Protein AF-A0A0A8LE86-F1 (afdb_monomer)

Structure (mmCIF, N/CA/C/O backbone):
data_AF-A0A0A8LE86-F1
#
_entry.id   AF-A0A0A8LE86-F1
#
loop_
_atom_site.group_PDB
_atom_site.id
_atom_site.type_symbol
_atom_site.label_atom_id
_atom_site.label_alt_id
_atom_site.label_comp_id
_atom_site.label_asym_id
_atom_site.label_entity_id
_atom_site.label_seq_id
_atom_site.pdbx_PDB_ins_code
_atom_site.Cartn_x
_atom_site.Cartn_y
_atom_site.Cartn_z
_atom_site.occupancy
_atom_site.B_iso_or_equiv
_atom_site.auth_seq_id
_atom_site.auth_comp_id
_atom_site.auth_asym_id
_atom_site.auth_atom_id
_atom_site.pdbx_PDB_model_num
ATOM 1 N N . MET A 1 1 ? 54.283 -38.157 44.838 1.00 47.56 1 MET A N 1
ATOM 2 C CA . MET A 1 1 ? 52.921 -37.639 45.116 1.00 47.56 1 MET A CA 1
ATOM 3 C C . MET A 1 1 ? 52.845 -36.118 45.341 1.00 47.56 1 MET A C 1
ATOM 5 O O . MET A 1 1 ? 51.802 -35.548 45.062 1.00 47.56 1 MET A O 1
ATOM 9 N N . LEU A 1 2 ? 53.922 -35.425 45.745 1.00 46.44 2 LEU A N 1
ATOM 10 C CA . LEU A 1 2 ? 53.904 -33.978 46.061 1.00 46.44 2 LEU A CA 1
ATOM 11 C C . LEU A 1 2 ? 53.681 -33.022 44.862 1.00 46.44 2 LEU A C 1
ATOM 13 O O . LEU A 1 2 ? 53.053 -31.979 45.016 1.00 46.44 2 LEU A O 1
ATOM 17 N N . LYS A 1 3 ? 54.119 -33.380 43.644 1.00 44.28 3 LYS A N 1
ATOM 18 C CA . LYS A 1 3 ? 53.991 -32.502 42.456 1.00 44.28 3 LYS A CA 1
ATOM 19 C C . LYS A 1 3 ? 52.552 -32.367 41.928 1.00 44.28 3 LYS A C 1
ATOM 21 O O . LYS A 1 3 ? 52.203 -31.345 41.351 1.00 44.28 3 LYS A O 1
ATOM 26 N N . CYS A 1 4 ? 51.700 -33.368 42.164 1.00 42.12 4 CYS A N 1
ATOM 27 C CA . CYS A 1 4 ? 50.307 -33.369 41.697 1.00 42.12 4 CYS A CA 1
ATOM 28 C C . CYS A 1 4 ? 49.396 -32.493 42.584 1.00 42.12 4 CYS A C 1
ATOM 30 O O . CYS A 1 4 ? 48.412 -31.935 42.110 1.00 42.12 4 CYS A O 1
ATOM 32 N N . TRP A 1 5 ? 49.757 -32.320 43.861 1.00 38.31 5 TRP A N 1
ATOM 33 C CA . TRP A 1 5 ? 49.020 -31.483 44.814 1.00 38.31 5 TRP A CA 1
ATOM 34 C C . TRP A 1 5 ? 49.308 -29.987 44.610 1.00 38.31 5 TRP A C 1
ATOM 36 O O . TRP A 1 5 ? 48.390 -29.174 44.637 1.00 38.31 5 TRP A O 1
ATOM 46 N N . SER A 1 6 ? 50.560 -29.639 44.284 1.00 45.62 6 SER A N 1
ATOM 47 C CA . SER A 1 6 ? 50.975 -28.263 43.972 1.00 45.62 6 SER A CA 1
ATOM 48 C C . SER A 1 6 ? 50.288 -27.702 42.716 1.00 45.62 6 SER A C 1
ATOM 50 O O . SER A 1 6 ? 49.784 -26.579 42.752 1.00 45.62 6 SER A O 1
ATOM 52 N N . LEU A 1 7 ? 50.159 -28.497 41.642 1.00 52.28 7 LEU A N 1
ATOM 53 C CA . LEU A 1 7 ? 49.415 -28.074 40.446 1.00 52.28 7 LEU A CA 1
ATOM 54 C C . LEU A 1 7 ? 47.913 -27.898 40.718 1.00 52.28 7 LEU A C 1
ATOM 56 O O . LEU A 1 7 ? 47.306 -26.963 40.203 1.00 52.28 7 LEU A O 1
ATOM 60 N N . LYS A 1 8 ? 47.312 -28.767 41.543 1.00 46.47 8 LYS A N 1
ATOM 61 C CA . LYS A 1 8 ? 45.890 -28.672 41.914 1.00 46.47 8 LYS A CA 1
ATOM 62 C C . LYS A 1 8 ? 45.599 -27.415 42.736 1.00 46.47 8 LYS A C 1
ATOM 64 O O . LYS A 1 8 ? 44.599 -26.749 42.487 1.00 46.47 8 LYS A O 1
ATOM 69 N N . LEU A 1 9 ? 46.496 -27.070 43.663 1.00 51.16 9 LEU A N 1
ATOM 70 C CA . LEU A 1 9 ? 46.383 -25.867 44.488 1.00 51.16 9 LEU A CA 1
ATOM 71 C C . LEU A 1 9 ? 46.578 -24.588 43.655 1.00 51.16 9 LEU A C 1
ATOM 73 O O . LEU A 1 9 ? 45.833 -23.630 43.833 1.00 51.16 9 LEU A O 1
ATOM 77 N N . SER A 1 10 ? 47.509 -24.607 42.693 1.00 54.09 10 SER A N 1
ATOM 78 C CA . SER A 1 10 ? 47.738 -23.494 41.761 1.00 54.09 10 SER A CA 1
ATOM 79 C C . SER A 1 10 ? 46.591 -23.301 40.760 1.00 54.09 10 SER A C 1
ATOM 81 O O . SER A 1 10 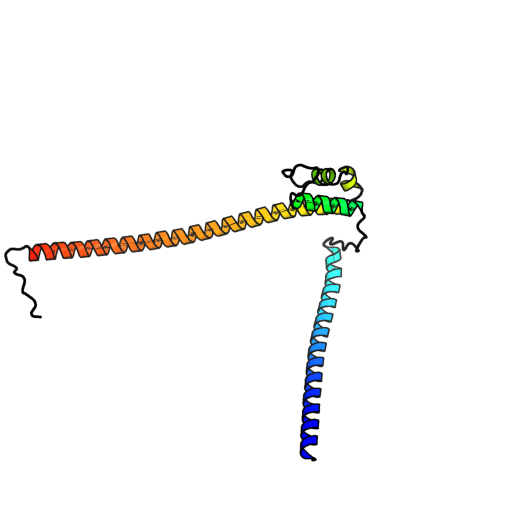? 46.237 -22.164 40.461 1.00 54.09 10 SER A O 1
ATOM 83 N N . LEU A 1 11 ? 45.957 -24.376 40.274 1.00 52.47 11 LEU A N 1
ATOM 84 C CA . LEU A 1 11 ? 44.746 -24.246 39.454 1.00 52.47 11 LEU A CA 1
ATOM 85 C C . LEU A 1 11 ? 43.561 -23.712 40.272 1.00 52.47 11 LEU A C 1
ATOM 87 O O . LEU A 1 11 ? 42.800 -22.891 39.767 1.00 52.47 11 LEU A O 1
ATOM 91 N N . MET A 1 12 ? 43.406 -24.141 41.530 1.00 50.41 12 MET A N 1
ATOM 92 C CA . MET A 1 12 ? 42.336 -23.653 42.410 1.00 50.41 12 MET A CA 1
ATOM 93 C C . MET A 1 12 ? 42.460 -22.158 42.710 1.00 50.41 12 MET A C 1
ATOM 95 O O . MET A 1 12 ? 41.446 -21.461 42.682 1.00 50.41 12 MET A O 1
ATOM 99 N N . THR A 1 13 ? 43.672 -21.648 42.948 1.00 56.25 13 THR A N 1
ATOM 100 C CA . THR A 1 13 ? 43.880 -20.210 43.174 1.00 56.25 13 THR A CA 1
ATOM 101 C C . THR A 1 13 ? 43.622 -19.393 41.910 1.00 56.25 13 THR A C 1
ATOM 103 O O . THR A 1 13 ? 42.937 -18.378 41.986 1.00 56.25 13 THR A O 1
ATOM 106 N N . VAL A 1 14 ? 44.060 -19.854 40.734 1.00 57.16 14 VAL A N 1
ATOM 107 C CA . VAL A 1 14 ? 43.803 -19.159 39.456 1.00 57.16 14 VAL A CA 1
ATOM 108 C C . VAL A 1 14 ? 42.308 -19.132 39.103 1.00 57.16 14 VAL A C 1
ATOM 110 O O . VAL A 1 14 ? 41.806 -18.111 38.629 1.00 57.16 14 VAL A O 1
ATOM 113 N N . VAL A 1 15 ? 41.569 -20.215 39.368 1.00 55.97 15 VAL A N 1
ATOM 114 C CA . VAL A 1 15 ? 40.111 -20.255 39.158 1.00 55.97 15 VAL A CA 1
ATOM 115 C C . VAL A 1 15 ? 39.386 -19.342 40.153 1.00 55.97 15 VAL A C 1
ATOM 117 O O . VAL A 1 15 ? 38.490 -18.607 39.746 1.00 55.97 15 VAL A O 1
ATOM 120 N N . GLN A 1 16 ? 39.794 -19.319 41.427 1.00 47.66 16 GLN A N 1
ATOM 121 C CA . GLN A 1 16 ? 39.222 -18.419 42.438 1.00 47.66 16 GLN A CA 1
ATOM 122 C C . GLN A 1 16 ? 39.448 -16.938 42.110 1.00 47.66 16 GLN A C 1
ATOM 124 O O . GLN A 1 16 ? 38.507 -16.150 42.194 1.00 47.66 16 GLN A O 1
ATOM 129 N N . VAL A 1 17 ? 40.654 -16.561 41.671 1.00 57.84 17 VAL A N 1
ATOM 130 C CA . VAL A 1 17 ? 40.965 -15.176 41.277 1.00 57.84 17 VAL A CA 1
ATOM 131 C C . VAL A 1 17 ? 40.114 -14.742 40.079 1.00 57.84 17 VAL A C 1
ATOM 133 O O . VAL A 1 17 ? 39.516 -13.669 40.120 1.00 57.84 17 VAL A O 1
ATOM 136 N N . ARG A 1 18 ? 39.947 -15.600 39.061 1.00 53.03 18 ARG A N 1
ATOM 137 C CA . ARG A 1 18 ? 39.082 -15.290 37.906 1.00 53.03 18 ARG A CA 1
ATOM 138 C C . ARG A 1 18 ? 37.600 -15.182 38.261 1.00 53.03 18 ARG A C 1
ATOM 140 O O . ARG A 1 18 ? 36.901 -14.362 37.674 1.00 53.03 18 ARG A O 1
ATOM 147 N N . VAL A 1 19 ? 37.103 -15.986 39.205 1.00 55.91 19 VAL A N 1
ATOM 148 C CA . VAL A 1 19 ? 35.717 -15.857 39.691 1.00 55.91 19 VAL A CA 1
ATOM 149 C C . VAL A 1 19 ? 35.534 -14.526 40.421 1.00 55.91 19 VAL A C 1
ATOM 151 O O . VAL A 1 19 ? 34.544 -13.843 40.173 1.00 55.91 19 VAL A O 1
ATOM 154 N N . HIS A 1 20 ? 36.505 -14.108 41.239 1.00 58.56 20 HIS A N 1
ATOM 155 C CA . HIS A 1 20 ? 36.454 -12.814 41.921 1.00 58.56 20 HIS A CA 1
ATOM 156 C C . HIS A 1 20 ? 36.514 -11.618 40.959 1.00 58.56 20 HIS A C 1
ATOM 158 O O . HIS A 1 20 ? 35.727 -10.679 41.112 1.00 58.56 20 HIS A O 1
ATOM 164 N N . GLU A 1 21 ? 37.362 -11.667 39.930 1.00 58.94 21 GLU A N 1
ATOM 165 C CA . GLU A 1 21 ? 37.398 -10.646 38.870 1.00 58.94 21 GLU A CA 1
ATOM 166 C C . GLU A 1 21 ? 36.058 -10.553 38.124 1.00 58.94 21 GLU A C 1
ATOM 168 O O . GLU A 1 21 ? 35.543 -9.457 37.905 1.00 58.94 21 GLU A O 1
ATOM 173 N N . LEU A 1 22 ? 35.437 -11.693 37.802 1.00 55.03 22 LEU A N 1
ATOM 174 C CA . LEU A 1 22 ? 34.119 -11.725 37.160 1.00 55.03 22 LEU A CA 1
ATOM 175 C C . LEU A 1 22 ? 33.010 -11.183 38.070 1.00 55.03 22 LEU A C 1
ATOM 177 O O . LEU A 1 22 ? 32.137 -10.460 37.588 1.00 55.03 22 LEU A O 1
ATOM 181 N N . THR A 1 23 ? 33.048 -11.470 39.377 1.00 57.03 23 THR A N 1
ATOM 182 C CA . THR A 1 23 ? 32.087 -10.888 40.328 1.00 57.03 23 THR A CA 1
ATOM 183 C C . THR A 1 23 ? 32.262 -9.379 40.469 1.00 57.03 23 THR A C 1
ATOM 185 O O . THR A 1 23 ? 31.266 -8.664 40.467 1.00 57.03 23 THR A O 1
ATOM 188 N N . ALA A 1 24 ? 33.500 -8.871 40.472 1.00 63.78 24 ALA A N 1
ATOM 189 C CA . ALA A 1 24 ? 33.770 -7.435 40.541 1.00 63.78 24 ALA A CA 1
ATOM 190 C C . ALA A 1 24 ? 33.284 -6.693 39.282 1.00 63.78 24 ALA A C 1
ATOM 192 O O . ALA A 1 24 ? 32.710 -5.607 39.382 1.00 63.78 24 ALA A O 1
ATOM 193 N N . ILE A 1 25 ? 33.445 -7.298 38.099 1.00 60.94 25 ILE A N 1
ATOM 194 C CA . ILE A 1 25 ? 32.891 -6.769 36.843 1.00 60.94 25 ILE A CA 1
ATOM 195 C C . ILE A 1 25 ? 31.355 -6.769 36.895 1.00 60.94 25 ILE A C 1
ATOM 197 O O . ILE A 1 25 ? 30.724 -5.777 36.526 1.00 60.94 25 ILE A O 1
ATOM 201 N N . PHE A 1 26 ? 30.740 -7.848 37.389 1.00 50.97 26 PHE A N 1
ATOM 202 C CA . PHE A 1 26 ? 29.282 -7.959 37.491 1.00 50.97 26 PHE A CA 1
ATOM 203 C C . PHE A 1 26 ? 28.684 -6.960 38.497 1.00 50.97 26 PHE A C 1
ATOM 205 O O . PHE A 1 26 ? 27.668 -6.322 38.208 1.00 50.97 26 PHE A O 1
ATOM 212 N N . ASP A 1 27 ? 29.342 -6.753 39.639 1.00 59.31 27 ASP A N 1
ATOM 213 C CA . ASP A 1 27 ? 28.954 -5.751 40.638 1.00 59.31 27 ASP A CA 1
ATOM 214 C C . ASP A 1 27 ? 29.127 -4.317 40.111 1.00 59.31 27 ASP A C 1
ATOM 216 O O . ASP A 1 27 ? 28.276 -3.457 40.365 1.00 59.31 27 ASP A O 1
ATOM 220 N N . GLY A 1 28 ? 30.157 -4.069 39.293 1.00 64.12 28 GLY A N 1
ATOM 221 C CA . GLY A 1 28 ? 30.337 -2.810 38.566 1.00 64.12 28 GLY A CA 1
ATOM 222 C C . GLY A 1 28 ? 29.181 -2.515 37.602 1.00 64.12 28 GLY A C 1
ATOM 223 O O . GLY A 1 28 ? 28.600 -1.429 37.643 1.00 64.12 28 GLY A O 1
ATOM 224 N N . VAL A 1 29 ? 28.766 -3.504 36.803 1.00 61.97 29 VAL A N 1
ATOM 225 C CA . VAL A 1 29 ? 27.608 -3.381 35.895 1.00 61.97 29 VAL A CA 1
ATOM 226 C C . VAL A 1 29 ? 26.308 -3.145 36.676 1.00 61.97 29 VAL A C 1
ATOM 228 O O . VAL A 1 29 ? 25.485 -2.314 36.279 1.00 61.97 29 VAL A O 1
ATOM 231 N N . LYS A 1 30 ? 26.132 -3.813 37.822 1.00 55.75 30 LYS A N 1
ATOM 232 C CA . LYS A 1 30 ? 24.963 -3.647 38.703 1.00 55.75 30 LYS A CA 1
ATOM 233 C C . LYS A 1 30 ? 24.904 -2.251 39.336 1.00 55.75 30 LYS A C 1
ATOM 235 O O . LYS A 1 30 ? 23.823 -1.669 39.438 1.00 55.75 30 LYS A O 1
ATOM 240 N N . SER A 1 31 ? 26.054 -1.693 39.715 1.00 61.03 31 SER A N 1
ATOM 241 C CA . SER A 1 31 ? 26.202 -0.312 40.199 1.00 61.03 31 SER A CA 1
ATOM 242 C C . SER A 1 31 ? 25.831 0.723 39.127 1.00 61.03 31 SER A C 1
ATOM 244 O O . SER A 1 31 ? 25.055 1.650 39.393 1.00 61.03 31 SER A O 1
ATOM 246 N N . SER A 1 32 ? 26.297 0.528 37.888 1.00 62.72 32 SER A N 1
ATOM 247 C CA . SER A 1 32 ? 25.917 1.378 36.752 1.00 62.72 32 SER A CA 1
ATOM 248 C C . SER A 1 32 ? 24.416 1.308 36.461 1.00 62.72 32 SER A C 1
ATOM 250 O O . SER A 1 32 ? 23.787 2.346 36.259 1.00 62.72 32 SER A O 1
ATOM 252 N N . PHE A 1 33 ? 23.807 0.119 36.531 1.00 58.22 33 PHE A N 1
ATOM 253 C CA . PHE A 1 33 ? 22.354 -0.041 36.397 1.00 58.22 33 PHE A CA 1
ATOM 254 C C . PHE A 1 33 ? 21.578 0.687 37.499 1.00 58.22 33 PHE A C 1
ATOM 256 O O . PHE A 1 33 ? 20.576 1.336 37.213 1.00 58.22 33 PHE A O 1
ATOM 263 N N . LYS A 1 34 ? 22.059 0.645 38.746 1.00 63.12 34 LYS A N 1
ATOM 264 C CA . LYS A 1 34 ? 21.408 1.319 39.881 1.00 63.12 34 LYS A CA 1
ATOM 265 C C . LYS A 1 34 ? 21.505 2.844 39.789 1.00 63.12 34 LYS A C 1
ATOM 267 O O . LYS A 1 34 ? 20.558 3.544 40.139 1.00 63.12 34 LYS A O 1
ATOM 272 N N . SER A 1 35 ? 22.617 3.353 39.260 1.00 64.94 35 SER A N 1
ATOM 273 C CA . SER A 1 35 ? 22.780 4.773 38.925 1.00 64.94 35 SER A CA 1
ATOM 274 C C . SER A 1 35 ? 21.814 5.204 37.816 1.00 64.94 35 SER A C 1
ATOM 276 O O . SER A 1 35 ? 21.147 6.227 37.952 1.00 64.94 35 SER A O 1
ATOM 278 N N . LEU A 1 36 ? 21.666 4.396 36.759 1.00 60.16 36 LEU A N 1
ATOM 279 C CA . LEU A 1 36 ? 20.683 4.634 35.695 1.00 60.16 36 LEU A CA 1
ATOM 280 C C . LEU A 1 36 ? 19.241 4.573 36.219 1.00 60.16 36 LEU A C 1
ATOM 282 O O . LEU A 1 36 ? 18.421 5.400 35.836 1.00 60.16 36 LEU A O 1
ATOM 286 N N . GLU A 1 37 ? 18.932 3.656 37.135 1.00 64.75 37 GLU A N 1
ATOM 287 C CA . GLU A 1 37 ? 17.620 3.549 37.783 1.00 64.75 37 GLU A CA 1
ATOM 288 C C . GLU A 1 37 ? 17.314 4.767 38.677 1.00 64.75 37 GLU A C 1
ATOM 290 O O . GLU A 1 37 ? 16.187 5.266 38.685 1.00 64.75 37 GLU A O 1
ATOM 295 N N . LEU A 1 38 ? 18.318 5.307 39.383 1.00 67.88 38 LEU A N 1
ATOM 296 C CA . LEU A 1 38 ? 18.191 6.559 40.142 1.00 67.88 38 LEU A CA 1
ATOM 297 C C . LEU A 1 38 ? 17.959 7.767 39.228 1.00 67.88 38 LEU A C 1
ATOM 299 O O . LEU A 1 38 ? 17.123 8.614 39.546 1.00 67.88 38 LEU A O 1
ATOM 303 N N . ILE A 1 39 ? 18.666 7.832 38.098 1.00 67.81 39 ILE A N 1
ATOM 304 C CA . ILE A 1 39 ? 18.487 8.877 37.082 1.00 67.81 39 ILE A CA 1
ATOM 305 C C . ILE A 1 39 ? 17.096 8.762 36.446 1.00 67.81 39 ILE A C 1
ATOM 307 O O . ILE A 1 39 ? 16.404 9.762 36.291 1.00 67.81 39 ILE A O 1
ATOM 311 N N . LEU A 1 40 ? 16.626 7.552 36.144 1.00 61.34 40 LEU A N 1
ATOM 312 C CA . LEU A 1 40 ? 15.268 7.327 35.645 1.00 61.34 40 LEU A CA 1
ATOM 313 C C . LEU A 1 40 ? 14.204 7.700 36.690 1.00 61.34 40 LEU A C 1
ATOM 315 O O . LEU A 1 40 ? 13.188 8.287 36.326 1.00 61.34 40 LEU A O 1
ATOM 319 N N . ARG A 1 41 ? 14.436 7.449 37.987 1.00 60.12 41 ARG A N 1
ATOM 320 C CA . ARG A 1 41 ? 13.542 7.891 39.080 1.00 60.12 41 ARG A CA 1
ATOM 321 C C . ARG A 1 41 ? 13.523 9.410 39.258 1.00 60.12 41 ARG A C 1
ATOM 323 O O . ARG A 1 41 ? 12.448 9.966 39.482 1.00 60.12 41 ARG A O 1
ATOM 330 N N . SER A 1 42 ? 14.665 10.088 39.151 1.00 63.03 42 SER A N 1
ATOM 331 C CA . SER A 1 42 ? 14.722 11.554 39.247 1.00 63.03 42 SER A CA 1
ATOM 332 C C . SER A 1 42 ? 14.101 12.225 38.019 1.00 63.03 42 SER A C 1
ATOM 334 O O . SER A 1 42 ? 13.340 13.182 38.164 1.00 63.03 42 SER A O 1
ATOM 336 N N . LEU A 1 43 ? 14.320 11.666 36.825 1.00 58.50 43 LEU A N 1
ATOM 337 C CA . LEU A 1 43 ? 13.662 12.100 35.592 1.00 58.50 43 LEU A CA 1
ATOM 338 C C . LEU A 1 43 ? 12.159 11.817 35.613 1.00 58.50 43 LEU A C 1
ATOM 340 O O . LEU A 1 43 ? 11.394 12.642 35.126 1.00 58.50 43 LEU A O 1
ATOM 344 N N . SER A 1 44 ? 11.716 10.718 36.230 1.00 54.84 44 SER A N 1
ATOM 345 C CA . SER A 1 44 ? 10.293 10.417 36.414 1.00 54.84 44 SER A CA 1
ATOM 346 C C . SER A 1 44 ? 9.588 11.525 37.212 1.00 54.84 44 SER A C 1
ATOM 348 O O . SER A 1 44 ? 8.546 11.999 36.771 1.00 54.84 44 SER A O 1
ATOM 350 N N . SER A 1 45 ? 10.202 12.045 38.286 1.00 49.94 45 SER A N 1
ATOM 351 C CA . SER A 1 45 ? 9.692 13.199 39.059 1.00 49.94 45 SER A CA 1
ATOM 352 C C . SER A 1 45 ? 9.525 14.474 38.212 1.00 49.94 45 SER A C 1
ATOM 354 O O . SER A 1 45 ? 8.512 15.165 38.308 1.00 49.94 45 SER A O 1
ATOM 356 N N . VAL A 1 46 ? 10.479 14.754 37.316 1.00 50.22 46 VAL A N 1
ATOM 357 C CA . VAL A 1 46 ? 10.410 15.895 36.382 1.00 50.22 46 VAL A CA 1
ATOM 358 C C . VAL A 1 46 ? 9.360 15.664 35.284 1.00 50.22 46 VAL A C 1
ATOM 360 O O . VAL A 1 46 ? 8.691 16.604 34.851 1.00 50.22 46 VAL A O 1
ATOM 363 N N . PHE A 1 47 ? 9.164 14.415 34.856 1.00 43.38 47 PHE A N 1
ATOM 364 C CA . PHE A 1 47 ? 8.191 14.036 33.828 1.00 43.38 47 PHE A CA 1
ATOM 365 C C . PHE A 1 47 ? 6.737 14.097 34.332 1.00 43.38 47 PHE A C 1
ATOM 367 O O . PHE A 1 47 ? 5.841 14.460 33.566 1.00 43.38 47 PHE A O 1
ATOM 374 N N . TYR A 1 48 ? 6.499 13.846 35.627 1.00 43.84 48 TYR A N 1
ATOM 375 C CA . TYR A 1 48 ? 5.165 13.926 36.246 1.00 43.84 48 TYR A CA 1
ATOM 376 C C . TYR A 1 48 ? 4.553 15.336 36.263 1.00 43.84 48 TYR A C 1
ATOM 378 O O . TYR A 1 48 ? 3.347 15.465 36.461 1.00 43.84 48 TYR A O 1
ATOM 386 N N . LEU A 1 49 ? 5.336 16.391 36.013 1.00 47.84 49 LEU A N 1
ATOM 387 C CA . LEU A 1 49 ? 4.840 17.772 36.002 1.00 47.84 49 LEU A CA 1
ATOM 388 C C . LEU A 1 49 ? 4.486 18.300 34.600 1.00 47.84 49 LEU A C 1
ATOM 390 O O . LEU A 1 49 ? 3.909 19.381 34.499 1.00 47.84 49 LEU A O 1
ATOM 394 N N . LYS A 1 50 ? 4.796 17.572 33.512 1.00 43.53 50 LYS A N 1
ATOM 395 C CA . LYS A 1 50 ? 4.579 18.067 32.131 1.00 43.53 50 LYS A CA 1
ATOM 396 C C . LYS A 1 50 ? 3.846 17.137 31.162 1.00 43.53 50 LYS A C 1
ATOM 398 O O . LYS A 1 50 ? 3.559 17.560 30.045 1.00 43.53 50 LYS A O 1
ATOM 403 N N . GLY A 1 51 ? 3.467 15.927 31.557 1.00 40.12 51 GLY A N 1
ATOM 404 C CA . GLY A 1 51 ? 2.656 15.061 30.703 1.00 40.12 51 GLY A CA 1
ATOM 405 C C . GLY A 1 51 ? 1.936 14.005 31.520 1.00 40.12 51 GLY A C 1
ATOM 406 O O . GLY A 1 51 ? 2.576 13.178 32.158 1.00 40.12 51 GLY A O 1
ATOM 407 N N . GLY A 1 52 ? 0.603 14.044 31.508 1.00 37.41 52 GLY A N 1
ATOM 408 C CA . GLY A 1 52 ? -0.259 13.103 32.216 1.00 37.41 52 GLY A CA 1
ATOM 409 C C . GLY A 1 52 ? -0.141 11.677 31.681 1.00 37.41 52 GLY A C 1
ATOM 410 O O . GLY A 1 52 ? -0.998 11.226 30.928 1.00 37.41 52 GLY A O 1
ATOM 411 N N . PHE A 1 53 ? 0.895 10.952 32.097 1.00 40.94 53 PHE A N 1
ATOM 412 C CA . PHE A 1 53 ? 0.910 9.497 32.054 1.00 40.94 53 PHE A CA 1
ATOM 413 C C . PHE A 1 53 ? 0.430 8.984 33.413 1.00 40.94 53 PHE A C 1
ATOM 415 O O . PHE A 1 53 ? 1.206 8.799 34.351 1.00 40.94 53 PHE A O 1
ATOM 422 N N . VAL A 1 54 ? -0.888 8.828 33.543 1.00 44.66 54 VAL A N 1
ATOM 423 C CA . VAL A 1 54 ? -1.508 8.231 34.727 1.00 44.66 54 VAL A CA 1
ATOM 424 C C . VAL A 1 54 ? -1.187 6.738 34.706 1.00 44.66 54 VAL A C 1
ATOM 426 O O . VAL A 1 54 ? -1.795 5.971 33.961 1.00 44.66 54 VAL A O 1
ATOM 429 N N . MET A 1 55 ? -0.212 6.323 35.517 1.00 35.25 55 MET A N 1
ATOM 430 C CA . MET A 1 55 ? -0.035 4.920 35.890 1.00 35.25 55 MET A CA 1
ATOM 431 C C . MET A 1 55 ? -1.258 4.499 36.705 1.00 35.25 55 MET A C 1
ATOM 433 O O . MET A 1 55 ? -1.317 4.707 37.917 1.00 35.25 55 MET A O 1
ATOM 437 N N . HIS A 1 56 ? -2.264 3.941 36.033 1.00 44.94 56 HIS A N 1
ATOM 438 C CA . HIS A 1 56 ? -3.328 3.228 36.720 1.00 44.94 56 HIS A CA 1
ATOM 439 C C . HIS A 1 56 ? -2.696 2.033 37.436 1.00 44.94 56 HIS A C 1
ATOM 441 O O . HIS A 1 56 ? -2.047 1.194 36.809 1.00 44.94 56 HIS A O 1
ATOM 447 N N . LYS A 1 57 ? -2.885 1.969 38.761 1.00 43.69 57 LYS A N 1
ATOM 448 C CA . LYS A 1 57 ? -2.776 0.718 39.519 1.00 43.69 57 LYS A CA 1
ATOM 449 C C . LYS A 1 57 ? -3.519 -0.371 38.742 1.00 43.69 57 LYS A C 1
ATOM 451 O O . LYS A 1 57 ? -4.480 -0.069 38.041 1.00 43.69 57 LYS A O 1
ATOM 456 N N . GLU A 1 58 ? -3.078 -1.618 38.872 1.00 48.00 58 GLU A N 1
ATOM 457 C CA . GLU A 1 58 ? -3.788 -2.803 38.381 1.00 48.00 58 GLU A CA 1
ATOM 458 C C . GLU A 1 58 ? -5.180 -2.874 39.051 1.00 48.00 58 GLU A C 1
ATOM 460 O O . GLU A 1 58 ? -5.407 -3.587 40.030 1.00 48.00 58 GLU A O 1
ATOM 465 N N . ASP A 1 59 ? -6.108 -2.040 38.587 1.00 57.28 59 ASP A N 1
ATOM 466 C CA . ASP A 1 59 ? -7.480 -1.977 39.049 1.00 57.28 59 ASP A CA 1
ATOM 467 C C . ASP A 1 59 ? -8.138 -3.247 38.525 1.00 57.28 59 ASP A C 1
ATOM 469 O O . ASP A 1 59 ? -8.128 -3.509 37.319 1.00 57.28 59 ASP A O 1
ATOM 473 N N . ARG A 1 60 ? -8.682 -4.075 39.424 1.00 64.62 60 ARG A N 1
ATOM 474 C CA . ARG A 1 60 ? -9.436 -5.269 39.027 1.00 64.62 60 ARG A CA 1
ATOM 475 C C . ARG A 1 60 ? -10.513 -4.853 38.025 1.00 64.62 60 ARG A C 1
ATOM 477 O O . ARG A 1 60 ? -11.507 -4.243 38.412 1.00 64.62 60 ARG A O 1
ATOM 484 N N . ILE A 1 61 ? -10.305 -5.202 36.755 1.00 72.75 61 ILE A N 1
ATOM 485 C CA . ILE A 1 61 ? -11.220 -4.879 35.659 1.00 72.75 61 ILE A CA 1
ATOM 486 C C . ILE A 1 61 ? -12.589 -5.445 36.021 1.00 72.75 61 ILE A C 1
ATOM 488 O O . ILE A 1 61 ? -12.739 -6.651 36.254 1.00 72.75 61 ILE A O 1
ATOM 492 N N . SER A 1 62 ? -13.595 -4.573 36.091 1.00 81.38 62 SER A N 1
ATOM 493 C CA . SER A 1 62 ? -14.949 -5.020 36.417 1.00 81.38 62 SER A CA 1
ATOM 494 C C . SER A 1 62 ? -15.457 -5.971 35.326 1.00 81.38 62 SER A C 1
ATOM 496 O O . SER A 1 62 ? -15.124 -5.827 34.150 1.00 81.38 62 SER A O 1
ATOM 498 N N . GLY A 1 63 ? -16.281 -6.965 35.677 1.00 86.88 63 GLY A N 1
ATOM 499 C CA . GLY A 1 63 ? -16.763 -7.943 34.690 1.00 86.88 63 GLY A CA 1
ATOM 500 C C . GLY A 1 63 ? -17.465 -7.296 33.485 1.00 86.88 63 GLY A C 1
ATOM 501 O O . GLY A 1 63 ? -17.381 -7.797 32.367 1.00 86.88 63 GLY A O 1
ATOM 502 N N . THR A 1 64 ? -18.115 -6.150 33.691 1.00 89.25 64 THR A N 1
ATOM 503 C CA . THR A 1 64 ? -18.728 -5.324 32.643 1.00 89.25 64 THR A CA 1
ATOM 504 C C . THR A 1 64 ? -17.710 -4.571 31.791 1.00 89.25 64 THR A C 1
ATOM 506 O O . THR A 1 64 ? -17.869 -4.523 30.574 1.00 89.25 64 THR A O 1
ATOM 509 N N . GLU A 1 65 ? -16.647 -4.041 32.389 1.00 89.38 65 GLU A N 1
ATOM 510 C CA . GLU A 1 65 ? -15.534 -3.428 31.660 1.00 89.38 65 GLU A CA 1
ATOM 511 C C . GLU A 1 65 ? -14.851 -4.451 30.747 1.00 89.38 65 GLU A C 1
ATOM 513 O O . GLU A 1 65 ? -14.679 -4.200 29.557 1.00 89.38 65 GLU A O 1
ATOM 518 N N . LYS A 1 66 ? -14.605 -5.667 31.249 1.00 90.69 66 LYS A N 1
ATOM 519 C CA . LYS A 1 66 ? -14.064 -6.763 30.436 1.00 90.69 66 LYS A CA 1
ATOM 520 C C . LYS A 1 66 ? -14.963 -7.094 29.239 1.00 90.69 66 LYS A C 1
ATOM 522 O O . LYS A 1 66 ? -14.463 -7.250 28.130 1.00 90.69 66 LYS A O 1
ATOM 527 N N . LYS A 1 67 ? -16.290 -7.124 29.423 1.00 92.50 67 LYS A N 1
ATOM 528 C CA . LYS A 1 67 ? -17.248 -7.338 28.318 1.00 92.50 67 LYS A CA 1
ATOM 529 C C . LYS A 1 67 ? -17.143 -6.263 27.232 1.00 92.50 67 LYS A C 1
ATOM 531 O O . LYS A 1 67 ? -17.247 -6.603 26.052 1.00 92.50 67 LYS A O 1
ATOM 536 N N . LEU A 1 68 ? -16.936 -5.001 27.617 1.00 92.94 68 LEU A N 1
ATOM 537 C CA . LEU A 1 68 ? -16.743 -3.892 26.678 1.00 92.94 68 LEU A CA 1
ATOM 538 C C . LEU A 1 68 ? -15.410 -4.012 25.928 1.00 92.94 68 LEU A C 1
ATOM 540 O O . LEU A 1 68 ? -15.380 -3.840 24.711 1.00 92.94 68 LEU A O 1
ATOM 544 N N . LEU A 1 69 ? -14.330 -4.373 26.623 1.00 91.75 69 LEU A N 1
ATOM 545 C CA . LEU A 1 69 ? -13.022 -4.609 26.001 1.00 91.75 69 LEU A CA 1
ATOM 546 C C . LEU A 1 69 ? -13.053 -5.798 25.034 1.00 91.75 69 LEU A C 1
ATOM 548 O O . LEU A 1 69 ? -12.497 -5.733 23.937 1.00 91.75 69 LEU A O 1
ATOM 552 N N . ASP A 1 70 ? -13.757 -6.869 25.394 1.00 92.88 70 ASP A N 1
ATOM 553 C CA . ASP A 1 70 ? -13.944 -8.015 24.507 1.00 92.88 70 ASP A CA 1
ATOM 554 C C . ASP A 1 70 ? -14.796 -7.639 23.283 1.00 92.88 70 ASP A C 1
ATOM 556 O O . ASP A 1 70 ? -14.527 -8.113 22.180 1.00 92.88 70 ASP A O 1
ATOM 560 N N . ALA A 1 71 ? -15.806 -6.773 23.443 1.00 93.31 71 ALA A N 1
ATOM 561 C CA . ALA A 1 71 ? -16.594 -6.238 22.327 1.00 93.31 71 ALA A CA 1
ATOM 562 C C . ALA A 1 71 ? -15.744 -5.374 21.386 1.00 93.31 71 ALA A C 1
ATOM 564 O O . ALA A 1 71 ? -15.817 -5.541 20.167 1.00 93.31 71 ALA A O 1
ATOM 565 N N . LEU A 1 72 ? -14.883 -4.520 21.944 1.00 92.25 72 LEU A N 1
ATOM 566 C CA . LEU A 1 72 ? -13.916 -3.733 21.184 1.00 92.25 72 LEU A CA 1
ATOM 567 C C . LEU A 1 72 ? -13.011 -4.635 20.331 1.00 92.25 72 LEU A C 1
ATOM 569 O O . LEU A 1 72 ? -12.922 -4.441 19.117 1.00 92.25 72 LEU A O 1
ATOM 573 N N . LYS A 1 73 ? -12.409 -5.666 20.937 1.00 91.88 73 LYS A N 1
ATOM 574 C CA . LYS A 1 73 ? -11.553 -6.632 20.226 1.00 91.88 73 LYS A CA 1
ATOM 575 C C . LYS A 1 73 ? -12.316 -7.398 19.145 1.00 91.88 73 LYS A C 1
ATOM 577 O O . LYS A 1 73 ? -11.797 -7.596 18.048 1.00 91.88 73 LYS A O 1
ATOM 582 N N . ARG A 1 74 ? -13.560 -7.811 19.416 1.00 91.69 74 ARG A N 1
ATOM 583 C CA . ARG A 1 74 ? -14.412 -8.483 18.418 1.00 91.69 74 ARG A CA 1
ATOM 584 C C . ARG A 1 74 ? -14.631 -7.615 17.182 1.00 91.69 74 ARG A C 1
ATOM 586 O O . ARG A 1 74 ? -14.453 -8.114 16.075 1.00 91.69 74 ARG A O 1
ATOM 593 N N . ILE A 1 75 ? -14.943 -6.332 17.365 1.00 91.19 75 ILE A N 1
ATOM 594 C CA . ILE A 1 75 ? -15.127 -5.388 16.252 1.00 91.19 75 ILE A CA 1
ATOM 595 C C . ILE A 1 75 ? -13.814 -5.173 15.492 1.00 91.19 75 ILE A C 1
ATOM 597 O O . ILE A 1 75 ? -13.817 -5.207 14.265 1.00 91.19 75 ILE A O 1
ATOM 601 N N . GLN A 1 76 ? -12.682 -5.016 16.188 1.00 88.50 76 GLN A N 1
ATOM 602 C CA . GLN A 1 76 ? -11.369 -4.864 15.539 1.00 88.50 76 GLN A CA 1
ATOM 603 C C . GLN A 1 76 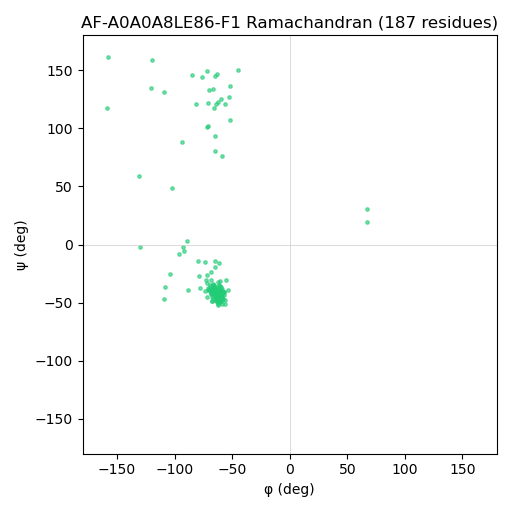? -11.004 -6.053 14.644 1.00 88.50 76 GLN A C 1
ATOM 605 O O . GLN A 1 76 ? -10.438 -5.866 13.570 1.00 88.50 76 GLN A O 1
ATOM 610 N N . HIS A 1 77 ? -11.341 -7.270 15.072 1.00 88.25 77 HIS A N 1
ATOM 611 C CA . HIS A 1 77 ? -11.073 -8.493 14.318 1.00 88.25 77 HIS A CA 1
ATOM 612 C C . HIS A 1 77 ? -12.201 -8.891 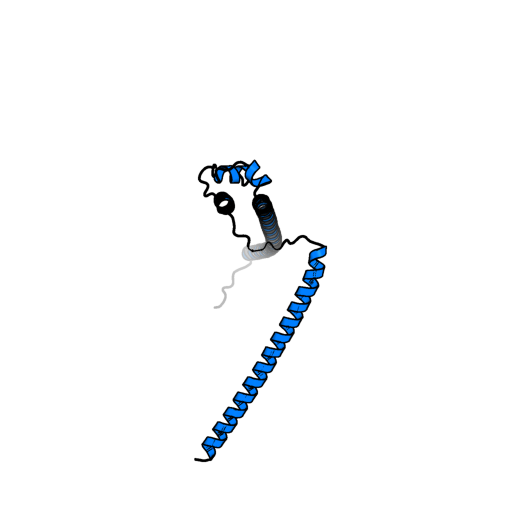13.350 1.00 88.25 77 HIS A C 1
ATOM 614 O O . HIS A 1 77 ? -12.104 -9.951 12.734 1.00 88.25 77 HIS A O 1
ATOM 620 N N . GLY A 1 78 ? -13.271 -8.096 13.230 1.00 88.00 78 GLY A N 1
ATOM 621 C CA . GLY A 1 78 ? -14.420 -8.404 12.367 1.00 88.00 78 GLY A CA 1
ATOM 622 C C . GLY A 1 78 ? -15.244 -9.620 12.813 1.00 88.00 78 GLY A C 1
ATOM 623 O O . GLY A 1 78 ? -15.970 -10.199 12.012 1.00 88.00 78 GLY A O 1
ATOM 624 N N . ARG A 1 79 ? -15.132 -10.030 14.083 1.00 88.25 79 ARG A N 1
ATOM 625 C CA . ARG A 1 79 ? -15.853 -11.169 14.685 1.00 88.25 79 ARG A CA 1
ATOM 626 C C . ARG A 1 79 ? -17.022 -10.679 15.542 1.00 88.25 79 ARG A C 1
ATOM 628 O O . ARG A 1 79 ? -17.134 -11.040 16.717 1.00 88.25 79 ARG A O 1
ATOM 635 N N . THR A 1 80 ? -17.826 -9.777 14.986 1.00 90.25 80 THR A N 1
ATOM 636 C CA . THR A 1 80 ? -18.998 -9.210 15.661 1.00 90.25 80 THR A CA 1
ATOM 637 C C . THR A 1 80 ? -20.116 -10.242 15.762 1.00 90.25 80 THR A C 1
ATOM 639 O O . THR A 1 80 ? -20.219 -11.145 14.932 1.00 90.25 80 THR A O 1
ATOM 642 N N . ARG A 1 81 ? -20.926 -10.153 16.820 1.00 88.31 81 ARG A N 1
ATOM 643 C CA . ARG A 1 81 ? -22.048 -11.074 17.061 1.00 88.31 81 ARG A CA 1
ATOM 644 C C . ARG A 1 81 ? -23.395 -10.406 16.846 1.00 88.31 81 ARG A C 1
ATOM 646 O O . ARG A 1 81 ? -24.322 -11.064 16.394 1.00 88.31 81 ARG A O 1
ATOM 653 N N . ILE A 1 82 ? -23.501 -9.132 17.216 1.00 89.12 82 ILE A N 1
ATOM 654 C CA . ILE A 1 82 ? -24.756 -8.375 17.199 1.00 89.12 82 ILE A CA 1
ATOM 655 C C . ILE A 1 82 ? -24.715 -7.342 16.077 1.00 89.12 82 ILE A C 1
ATOM 657 O O . ILE A 1 82 ? -25.668 -7.206 15.317 1.00 89.12 82 ILE A O 1
ATOM 661 N N . VAL A 1 83 ? -23.607 -6.608 15.974 1.00 88.12 83 VAL A N 1
ATOM 662 C CA . VAL A 1 83 ? -23.456 -5.540 14.981 1.00 88.12 83 VAL A CA 1
ATOM 663 C C . VAL A 1 83 ? -22.979 -6.126 13.654 1.00 88.12 83 VAL A C 1
ATOM 665 O O . VAL A 1 83 ? -22.185 -7.067 13.632 1.00 88.12 83 VAL A O 1
ATOM 668 N N . GLU A 1 84 ? -23.423 -5.547 12.539 1.00 87.75 84 GLU A N 1
ATOM 669 C CA . GLU A 1 84 ? -22.916 -5.889 11.208 1.00 87.75 84 GLU A CA 1
ATOM 670 C C . GLU A 1 84 ? -21.384 -5.809 11.147 1.00 87.75 84 GLU A C 1
ATOM 672 O O . GLU A 1 84 ? -20.770 -4.849 11.620 1.00 87.75 84 GLU A O 1
ATOM 677 N N . SER A 1 85 ? -20.763 -6.802 10.512 1.00 80.38 85 SER A N 1
ATOM 678 C CA . SER A 1 85 ? -19.304 -6.906 10.371 1.00 80.38 85 SER A CA 1
ATOM 679 C C . SER A 1 85 ? -18.683 -5.778 9.536 1.00 80.38 85 SER A C 1
ATOM 681 O O . SER A 1 85 ? -17.491 -5.503 9.655 1.00 80.38 85 SER A O 1
ATOM 683 N N . SER A 1 86 ? -19.484 -5.091 8.717 1.00 81.00 86 SER A N 1
ATOM 684 C CA . SER A 1 86 ? -19.095 -3.927 7.908 1.00 81.00 86 SER A CA 1
ATOM 685 C C . SER A 1 86 ? -19.047 -2.615 8.705 1.00 81.00 86 SER A C 1
ATOM 687 O O . SER A 1 86 ? -18.519 -1.604 8.224 1.00 81.00 86 SER A O 1
ATOM 689 N N . ARG A 1 87 ? -19.615 -2.593 9.917 1.00 84.44 87 ARG A N 1
ATOM 690 C CA . ARG A 1 87 ? -19.768 -1.372 10.708 1.00 84.44 87 ARG A CA 1
ATOM 691 C C . ARG A 1 87 ? -18.409 -0.884 11.211 1.00 84.44 87 ARG A C 1
ATOM 693 O O . ARG A 1 87 ? -17.609 -1.634 11.764 1.00 84.44 87 ARG A O 1
ATOM 700 N N . LYS A 1 88 ? -18.155 0.417 11.052 1.00 85.69 88 LYS A N 1
ATOM 701 C CA . LYS A 1 88 ? -16.926 1.058 11.541 1.00 85.69 88 LYS A CA 1
ATOM 702 C C . LYS A 1 88 ? -16.862 1.007 13.068 1.00 85.69 88 LYS A C 1
ATOM 704 O O . LYS A 1 88 ? -17.874 1.183 13.747 1.00 85.69 88 LYS A O 1
ATOM 709 N N . LEU A 1 89 ? -15.648 0.848 13.593 1.00 88.25 89 LEU A N 1
ATOM 710 C CA . LEU A 1 89 ? -15.384 0.921 15.024 1.00 88.25 89 LEU A CA 1
ATOM 711 C C . LEU A 1 89 ? -15.795 2.304 15.553 1.00 88.25 89 LEU A C 1
ATOM 713 O O . LEU A 1 89 ? -15.414 3.337 15.013 1.00 88.25 89 LEU A O 1
ATOM 717 N N . SER A 1 90 ? -16.650 2.320 16.567 1.00 90.69 90 SER A N 1
ATOM 718 C CA . SER A 1 90 ? -17.178 3.523 17.207 1.00 90.69 90 SER A CA 1
ATOM 719 C C . SER A 1 90 ? -17.656 3.182 18.616 1.00 90.69 90 SER A C 1
ATOM 721 O O . SER A 1 90 ? -17.923 2.024 18.930 1.00 90.69 90 SER A O 1
ATOM 723 N N . ILE A 1 91 ? -17.819 4.188 19.476 1.00 91.50 91 ILE A N 1
ATOM 724 C CA . ILE A 1 91 ? -18.364 3.964 20.825 1.00 91.50 91 ILE A CA 1
ATOM 725 C C . ILE A 1 91 ? -19.791 3.392 20.743 1.00 91.50 91 ILE A C 1
ATOM 727 O O . ILE A 1 91 ? -20.155 2.533 21.538 1.00 91.50 91 ILE A O 1
ATOM 731 N N . ALA A 1 92 ? -20.574 3.807 19.740 1.00 92.06 92 ALA A N 1
ATOM 732 C CA . ALA A 1 92 ? -21.909 3.272 19.480 1.00 92.06 92 ALA A CA 1
ATOM 733 C C . ALA A 1 92 ? -21.878 1.778 19.137 1.00 92.06 92 ALA A C 1
ATOM 735 O O . ALA A 1 92 ? -22.564 0.992 19.784 1.00 92.06 92 ALA A O 1
ATOM 736 N N . SER A 1 93 ? -21.037 1.384 18.177 1.00 92.06 93 SER A N 1
ATOM 737 C CA . SER A 1 93 ? -20.935 -0.014 17.753 1.00 92.06 93 SER A CA 1
ATOM 738 C C . SER A 1 93 ? -20.411 -0.914 18.873 1.00 92.06 93 SER A C 1
ATOM 740 O O . SER A 1 93 ? -20.882 -2.034 19.025 1.00 92.06 93 SER A O 1
ATOM 742 N N . VAL A 1 94 ? -19.466 -0.432 19.690 1.00 93.62 94 VAL A N 1
ATOM 743 C CA . VAL A 1 94 ? -18.957 -1.188 20.849 1.00 93.62 94 VAL A CA 1
ATOM 744 C C . VAL A 1 94 ? -20.043 -1.366 21.914 1.00 93.62 94 VAL A C 1
ATOM 746 O O . VAL A 1 94 ? -20.150 -2.446 22.492 1.00 93.62 94 VAL A O 1
ATOM 749 N N . ALA A 1 95 ? -20.866 -0.341 22.157 1.00 93.88 95 ALA A N 1
ATOM 750 C CA . ALA A 1 95 ? -21.976 -0.423 23.103 1.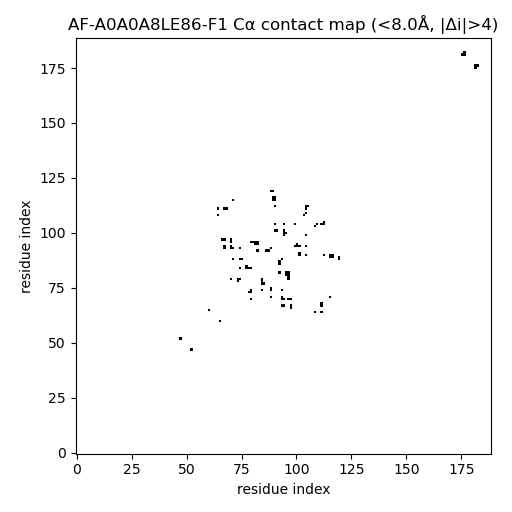00 93.88 95 ALA A CA 1
ATOM 751 C C . ALA A 1 95 ? -23.036 -1.438 22.645 1.00 93.88 95 ALA A C 1
ATOM 753 O O . ALA A 1 95 ? -23.411 -2.318 23.418 1.00 93.88 95 ALA A O 1
ATOM 754 N N . GLU A 1 96 ? -23.446 -1.365 21.375 1.00 93.12 96 GLU A N 1
ATOM 755 C CA . GLU A 1 96 ? -24.400 -2.293 20.750 1.00 93.12 96 GLU A CA 1
ATOM 756 C C . GLU A 1 96 ? -23.890 -3.747 20.809 1.00 93.12 96 GLU A C 1
ATOM 758 O O . GLU A 1 96 ? -24.608 -4.637 21.258 1.00 93.12 96 GLU A O 1
ATOM 763 N N . GLU A 1 97 ? -22.617 -3.985 20.476 1.00 93.25 97 GLU A N 1
ATOM 764 C CA . GLU A 1 97 ? -21.985 -5.316 20.519 1.00 93.25 97 GLU A CA 1
ATOM 765 C C . GLU A 1 97 ? -21.810 -5.873 21.947 1.00 93.25 97 GLU A C 1
ATOM 767 O O . GLU A 1 97 ? -21.702 -7.088 22.149 1.00 93.25 97 GLU A O 1
ATOM 772 N N . ALA A 1 98 ? -21.762 -5.000 22.954 1.00 92.44 98 ALA A N 1
ATOM 773 C CA . ALA A 1 98 ? -21.720 -5.380 24.364 1.00 92.44 98 ALA A CA 1
ATOM 774 C C . ALA A 1 98 ? -23.114 -5.481 25.010 1.00 92.44 98 ALA A C 1
ATOM 776 O O . ALA A 1 98 ? -23.203 -5.887 26.172 1.00 92.44 98 ALA A O 1
ATOM 777 N N . GLY A 1 99 ? -24.182 -5.109 24.294 1.00 91.94 99 GLY A N 1
ATOM 778 C CA . GLY A 1 99 ? -25.541 -5.029 24.834 1.00 91.94 99 GLY A CA 1
ATOM 779 C C . GLY A 1 99 ? -25.716 -3.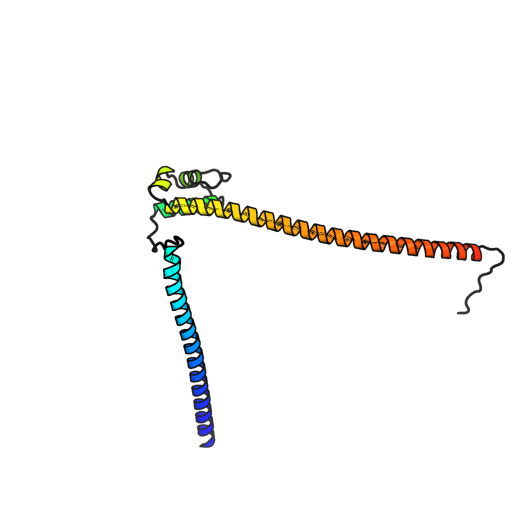923 25.882 1.00 91.94 99 GLY A C 1
ATOM 780 O O . GLY A 1 99 ? -26.488 -4.086 26.824 1.00 91.94 99 GLY A O 1
ATOM 781 N N . MET A 1 100 ? -24.964 -2.824 25.770 1.00 91.25 100 MET A N 1
ATOM 782 C CA . MET A 1 100 ? -24.991 -1.701 26.713 1.00 91.25 100 MET A CA 1
ATOM 783 C C . MET A 1 100 ? -25.406 -0.392 26.041 1.00 91.25 100 MET A C 1
ATOM 785 O O . MET A 1 100 ? -25.260 -0.203 24.836 1.00 91.25 100 MET A O 1
ATOM 789 N N . SER A 1 101 ? -25.886 0.558 26.847 1.00 93.12 101 SER A N 1
ATOM 790 C CA . SER A 1 101 ? -26.153 1.915 26.373 1.00 93.12 101 SER A CA 1
ATOM 791 C C . SER A 1 101 ? -24.857 2.714 26.221 1.00 93.12 101 SER A C 1
ATOM 793 O O . SER A 1 101 ? -23.951 2.634 27.054 1.00 93.12 101 SER A O 1
ATOM 795 N N . ARG A 1 102 ? -24.797 3.571 25.193 1.00 92.19 102 ARG A N 1
ATOM 796 C CA . ARG A 1 102 ? -23.701 4.536 24.986 1.00 92.19 102 ARG A CA 1
ATOM 797 C C . ARG A 1 102 ? -23.454 5.414 26.215 1.00 92.19 102 ARG A C 1
ATOM 799 O O . ARG A 1 102 ? -22.302 5.673 26.557 1.00 92.19 102 ARG A O 1
ATOM 806 N N . ALA A 1 103 ? -24.523 5.834 26.895 1.00 92.56 103 ALA A N 1
ATOM 807 C CA . ALA A 1 103 ? -24.432 6.670 28.092 1.00 92.56 103 ALA A CA 1
ATOM 808 C C . ALA A 1 103 ? -23.657 5.971 29.220 1.00 92.56 103 ALA A C 1
ATOM 810 O O . ALA A 1 103 ? -22.887 6.606 29.937 1.00 92.56 103 ALA A O 1
ATOM 811 N N . THR A 1 104 ? -23.799 4.648 29.341 1.00 91.38 104 THR A N 1
ATOM 812 C CA . THR A 1 104 ? -23.097 3.853 30.354 1.00 91.38 104 THR A CA 1
ATOM 813 C C . THR A 1 104 ? -21.585 3.892 30.151 1.00 91.38 104 THR A C 1
ATOM 815 O O . THR A 1 104 ? -20.848 4.005 31.126 1.00 91.38 104 THR A O 1
ATOM 818 N N . ILE A 1 105 ? -21.111 3.852 28.904 1.00 91.25 105 ILE A N 1
ATOM 819 C CA . ILE A 1 105 ? -19.674 3.904 28.605 1.00 91.25 105 ILE A CA 1
ATOM 820 C C . ILE A 1 105 ? -19.110 5.280 28.967 1.00 91.25 105 ILE A C 1
ATOM 822 O O . ILE A 1 105 ? -18.118 5.364 29.681 1.00 91.25 105 ILE A O 1
ATOM 826 N N . HIS A 1 106 ? -19.767 6.357 28.536 1.00 88.69 106 HIS A N 1
ATOM 827 C CA . HIS A 1 106 ? -19.288 7.715 28.796 1.00 88.69 106 HIS A CA 1
ATOM 828 C C . HIS A 1 106 ? -19.295 8.090 30.282 1.00 88.69 106 HIS A C 1
ATOM 830 O O . HIS A 1 106 ? -18.341 8.704 30.749 1.00 88.69 106 HIS A O 1
ATOM 836 N N . ASN A 1 107 ? -20.336 7.695 31.019 1.00 90.94 107 ASN A N 1
ATOM 837 C CA . ASN A 1 107 ? -20.519 8.128 32.405 1.00 90.94 107 ASN A CA 1
ATOM 838 C C . ASN A 1 107 ? -19.823 7.208 33.411 1.00 90.94 107 ASN A C 1
ATOM 840 O O . ASN A 1 107 ? -19.285 7.679 34.407 1.00 90.94 107 ASN A O 1
ATOM 844 N N . ARG A 1 108 ? -19.863 5.889 33.181 1.00 88.75 108 ARG A N 1
ATOM 845 C CA . ARG A 1 108 ? -19.397 4.894 34.158 1.00 88.75 108 ARG A CA 1
ATOM 846 C C . ARG A 1 108 ? -18.037 4.297 33.813 1.00 88.75 108 ARG A C 1
ATOM 848 O O . ARG A 1 108 ? -17.339 3.851 34.715 1.00 88.75 108 ARG A O 1
ATOM 855 N N . TYR A 1 109 ? -17.659 4.294 32.535 1.00 90.12 109 TYR A N 1
ATOM 856 C CA . TYR A 1 109 ? -16.418 3.680 32.055 1.00 90.12 109 TYR A CA 1
ATOM 857 C C . TYR A 1 109 ? -15.616 4.631 31.146 1.00 90.12 109 TYR A C 1
ATOM 859 O O . TYR A 1 109 ? -15.324 4.285 29.996 1.00 90.12 109 TYR A O 1
ATOM 867 N N . PRO A 1 110 ? -15.218 5.823 31.639 1.00 89.19 110 PRO A N 1
ATOM 868 C CA . PRO A 1 110 ? -14.486 6.805 30.834 1.00 89.19 110 PRO A CA 1
ATOM 869 C C . PRO A 1 110 ? -13.145 6.267 30.314 1.00 89.19 110 PRO A C 1
ATOM 871 O O . PRO A 1 110 ? -12.743 6.610 29.205 1.00 89.19 110 PRO A O 1
ATOM 874 N N . ARG A 1 111 ? -12.495 5.365 31.062 1.00 86.69 111 ARG A N 1
ATOM 875 C CA . ARG A 1 111 ? -11.265 4.680 30.639 1.00 86.69 111 ARG A CA 1
ATOM 876 C C . ARG A 1 111 ? -11.474 3.860 29.364 1.00 86.69 111 ARG A C 1
ATOM 878 O O . ARG A 1 111 ? -10.743 4.033 28.397 1.00 86.69 111 ARG A O 1
ATOM 885 N N . VAL A 1 112 ? -12.518 3.031 29.326 1.00 89.06 112 VAL A N 1
ATOM 886 C CA . VAL A 1 112 ? -12.864 2.238 28.135 1.00 89.06 112 VAL A CA 1
ATOM 887 C C . VAL A 1 112 ? -13.205 3.145 26.957 1.00 89.06 112 VAL A C 1
ATOM 889 O O . VAL A 1 112 ? -12.817 2.861 25.827 1.00 89.06 112 VAL A O 1
ATOM 892 N N . ALA A 1 113 ? -13.905 4.257 27.202 1.00 89.50 113 ALA A N 1
ATOM 893 C CA . ALA A 1 113 ? -14.192 5.235 26.156 1.00 89.50 113 ALA A CA 1
ATOM 894 C C . ALA A 1 113 ? -12.900 5.775 25.520 1.00 89.50 113 ALA A C 1
ATOM 896 O O . ALA A 1 113 ? -12.832 5.920 24.298 1.00 89.50 113 ALA A O 1
ATOM 897 N N . GLU A 1 114 ? -11.878 6.038 26.334 1.00 87.56 114 GLU A N 1
ATOM 898 C CA . GLU A 1 114 ? -10.585 6.523 25.860 1.00 87.56 114 GLU A CA 1
ATOM 899 C C . GLU A 1 114 ? -9.786 5.457 25.109 1.00 87.56 114 GLU A C 1
ATOM 901 O O . GLU A 1 114 ? -9.196 5.746 24.067 1.00 87.56 114 GLU A O 1
ATOM 906 N N . GLU A 1 115 ? -9.848 4.203 25.550 1.00 87.69 115 GLU A N 1
ATOM 907 C CA . GLU A 1 115 ? -9.261 3.080 24.814 1.00 87.69 115 GLU A CA 1
ATOM 908 C C . GLU A 1 115 ? -9.905 2.913 23.427 1.00 87.69 115 GLU A C 1
ATOM 910 O O . GLU A 1 115 ? -9.196 2.752 22.431 1.00 87.69 115 GLU A O 1
ATOM 915 N N . ILE A 1 116 ? -11.234 3.053 23.318 1.00 89.56 116 ILE A N 1
ATOM 916 C CA . ILE A 1 116 ? -11.941 3.021 22.026 1.00 89.56 116 ILE A CA 1
ATOM 917 C C . ILE A 1 116 ? -11.477 4.175 21.120 1.00 89.56 116 ILE A C 1
ATOM 919 O O . ILE A 1 116 ? -11.235 3.964 19.929 1.00 89.56 116 ILE A O 1
ATOM 923 N N . ARG A 1 117 ? -11.328 5.394 21.656 1.00 87.44 117 ARG A N 1
ATOM 924 C CA . ARG A 1 117 ? -10.834 6.554 20.883 1.00 87.44 117 ARG A CA 1
ATOM 925 C C . ARG A 1 117 ? -9.385 6.388 20.446 1.00 87.44 117 ARG A C 1
ATOM 927 O O . ARG A 1 117 ? -9.041 6.719 19.311 1.00 87.44 117 ARG A O 1
ATOM 934 N N . THR A 1 118 ? -8.550 5.843 21.318 1.00 87.81 118 THR A N 1
ATOM 935 C CA . THR A 1 118 ? -7.145 5.568 21.017 1.00 87.81 118 THR A CA 1
ATOM 936 C C . THR A 1 118 ? -7.040 4.534 19.904 1.00 87.81 118 THR A C 1
ATOM 938 O O . THR A 1 118 ? -6.341 4.770 18.919 1.00 87.81 118 THR A O 1
ATOM 941 N N . ALA A 1 119 ? -7.813 3.449 19.989 1.00 85.81 119 ALA A N 1
ATOM 942 C CA . ALA A 1 119 ? -7.900 2.433 18.945 1.00 85.81 119 ALA A CA 1
ATOM 943 C C . ALA A 1 119 ? -8.374 3.013 17.598 1.00 85.81 119 ALA A C 1
ATOM 945 O O . ALA A 1 119 ? -7.824 2.670 16.549 1.00 85.81 119 ALA A O 1
ATOM 946 N N . LEU A 1 120 ? -9.348 3.932 17.618 1.00 85.56 120 LEU A N 1
ATOM 947 C CA . LEU A 1 120 ? -9.790 4.664 16.424 1.00 85.56 120 LEU A CA 1
ATOM 948 C C . LEU A 1 120 ? -8.657 5.474 15.790 1.00 85.56 120 LEU A C 1
ATOM 950 O O . LEU A 1 120 ? -8.430 5.396 14.580 1.00 85.56 120 LEU A O 1
ATOM 954 N N . GLY A 1 121 ? -7.941 6.244 16.609 1.00 83.12 121 GLY A N 1
ATOM 955 C CA . GLY A 1 121 ? -6.845 7.093 16.155 1.00 83.12 121 GLY A CA 1
ATOM 956 C C . GLY A 1 121 ? -5.635 6.299 15.660 1.00 83.12 121 GLY A C 1
ATOM 957 O O . GLY A 1 121 ? -5.030 6.674 14.657 1.00 83.12 121 GLY A O 1
ATOM 958 N N . GLN A 1 122 ? -5.286 5.198 16.328 1.00 79.31 122 GLN A N 1
ATOM 959 C CA . GLN A 1 122 ? -4.176 4.320 15.942 1.00 79.31 122 GLN A CA 1
ATOM 960 C C . GLN A 1 122 ? -4.420 3.676 14.576 1.00 79.31 122 GLN A C 1
ATOM 962 O O . GLN A 1 122 ? -3.567 3.789 13.698 1.00 79.31 122 GLN A O 1
ATOM 967 N N . GLY A 1 123 ? -5.609 3.106 14.351 1.00 75.88 123 GLY A N 1
ATOM 968 C CA . GLY A 1 123 ? -5.944 2.496 13.062 1.00 75.88 123 GLY A CA 1
ATOM 969 C C . GLY A 1 123 ? -5.945 3.496 11.900 1.00 75.88 123 GLY A C 1
ATOM 970 O O . GLY A 1 123 ? -5.589 3.143 10.777 1.00 75.88 123 GLY A O 1
ATOM 971 N N . HIS A 1 124 ? -6.311 4.758 12.146 1.00 77.25 124 HIS A N 1
ATOM 972 C CA . HIS A 1 124 ? -6.225 5.803 11.124 1.00 77.25 124 HIS A CA 1
ATOM 973 C C . HIS A 1 124 ? -4.776 6.211 10.830 1.00 77.25 124 HIS A C 1
ATOM 975 O O . HIS A 1 124 ? -4.389 6.286 9.664 1.00 77.25 124 HIS A O 1
ATOM 981 N N . ARG A 1 125 ? -3.959 6.414 11.873 1.00 75.62 125 ARG A N 1
ATOM 982 C CA . ARG A 1 125 ? -2.532 6.743 11.726 1.00 75.62 125 ARG A CA 1
ATOM 983 C C . ARG A 1 125 ? -1.772 5.651 10.984 1.00 75.62 125 ARG A C 1
ATOM 985 O O . ARG A 1 125 ? -1.038 5.962 10.056 1.00 75.62 125 ARG A O 1
ATOM 992 N N . GLU A 1 126 ? -1.992 4.388 11.335 1.00 80.62 126 GLU A N 1
ATOM 993 C CA . GLU A 1 126 ? -1.329 3.257 10.683 1.00 80.62 126 GLU A CA 1
ATOM 994 C C . GLU A 1 126 ? -1.669 3.179 9.187 1.00 80.62 126 GLU A C 1
ATOM 996 O O . GLU A 1 126 ? -0.785 2.972 8.359 1.00 80.62 126 GLU A O 1
ATOM 1001 N N . LYS A 1 127 ? -2.934 3.424 8.815 1.00 80.94 127 LYS A N 1
ATOM 1002 C CA . LYS A 1 127 ? -3.349 3.498 7.404 1.00 80.94 127 LYS A CA 1
ATOM 1003 C C . LYS A 1 127 ? -2.659 4.634 6.651 1.00 80.94 127 LYS A C 1
ATOM 1005 O O . LYS A 1 127 ? -2.250 4.431 5.511 1.00 80.94 127 LYS A O 1
ATOM 1010 N N . ILE A 1 128 ? -2.528 5.808 7.271 1.00 84.25 128 ILE A N 1
ATOM 1011 C CA . ILE A 1 128 ? -1.822 6.948 6.670 1.00 84.25 128 ILE A CA 1
ATOM 1012 C C . ILE A 1 128 ? -0.348 6.602 6.459 1.00 84.25 128 ILE A C 1
ATOM 1014 O O . ILE A 1 128 ? 0.159 6.792 5.357 1.00 84.25 128 ILE A O 1
ATOM 1018 N N . VAL A 1 129 ? 0.322 6.069 7.484 1.00 89.06 129 VAL A N 1
ATOM 1019 C CA . VAL A 1 129 ? 1.744 5.698 7.415 1.00 89.06 129 VAL A CA 1
ATOM 1020 C C . VAL A 1 129 ? 1.980 4.676 6.306 1.00 89.06 129 VAL A C 1
ATOM 1022 O O . VAL A 1 129 ? 2.77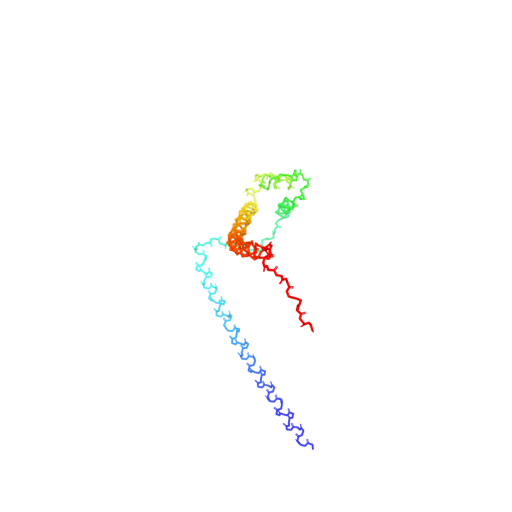8 4.943 5.412 1.00 89.06 129 VAL A O 1
ATOM 1025 N N . LYS A 1 130 ? 1.201 3.587 6.277 1.00 90.00 130 LYS A N 1
ATOM 1026 C CA . LYS A 1 130 ? 1.270 2.573 5.211 1.00 90.00 130 LYS A CA 1
ATOM 1027 C C . LYS A 1 130 ? 1.044 3.173 3.821 1.00 90.00 130 LYS A C 1
ATOM 1029 O O . LYS A 1 130 ? 1.733 2.814 2.872 1.00 90.00 130 LYS A O 1
ATOM 1034 N N . GLY A 1 131 ? 0.098 4.106 3.693 1.00 90.50 131 GLY A N 1
ATOM 1035 C CA . GLY A 1 131 ? -0.151 4.812 2.435 1.00 90.50 131 GLY A CA 1
ATOM 1036 C C . GLY A 1 131 ? 1.039 5.664 1.985 1.00 90.50 131 GLY A C 1
ATOM 1037 O O . GLY A 1 131 ? 1.408 5.637 0.812 1.00 90.50 131 GLY A O 1
ATOM 1038 N N . LEU A 1 132 ? 1.666 6.392 2.911 1.00 91.94 132 LEU A N 1
ATOM 1039 C CA . LEU A 1 132 ? 2.841 7.221 2.631 1.00 91.94 132 LEU A CA 1
ATOM 1040 C C . LEU A 1 132 ? 4.071 6.381 2.262 1.00 91.94 132 LEU A C 1
ATOM 1042 O O . LEU A 1 132 ? 4.808 6.761 1.348 1.00 91.94 132 LEU A O 1
ATOM 1046 N N . GLU A 1 133 ? 4.276 5.254 2.944 1.00 92.19 133 GLU A N 1
ATOM 1047 C CA . GLU A 1 133 ? 5.346 4.293 2.658 1.00 92.19 133 GLU A CA 1
ATOM 1048 C C . GLU A 1 133 ? 5.183 3.691 1.261 1.00 92.19 133 GLU A C 1
ATOM 1050 O O . GLU A 1 133 ? 6.080 3.842 0.432 1.00 92.19 133 GLU A O 1
ATOM 1055 N N . ALA A 1 134 ? 4.002 3.153 0.940 1.00 92.88 134 ALA A N 1
ATOM 1056 C CA . ALA A 1 134 ? 3.713 2.615 -0.389 1.00 92.88 134 ALA A CA 1
ATOM 1057 C C . ALA A 1 134 ? 3.910 3.670 -1.495 1.00 92.88 134 ALA A C 1
ATOM 1059 O O . ALA A 1 134 ? 4.485 3.399 -2.551 1.00 92.88 134 ALA A O 1
ATOM 1060 N N . GLN A 1 135 ? 3.490 4.915 -1.248 1.00 93.25 135 GLN A N 1
ATOM 1061 C CA . GLN A 1 135 ? 3.686 6.000 -2.209 1.00 93.25 135 GLN A CA 1
ATOM 1062 C C . GLN A 1 135 ? 5.171 6.354 -2.390 1.00 93.25 135 GLN A C 1
ATOM 1064 O O . GLN A 1 135 ? 5.587 6.750 -3.482 1.00 93.25 135 GLN A O 1
ATOM 1069 N N . ARG A 1 136 ? 5.982 6.244 -1.333 1.00 95.75 136 ARG A N 1
ATOM 1070 C CA . ARG A 1 136 ? 7.431 6.457 -1.403 1.00 95.75 136 ARG A CA 1
ATOM 1071 C C . ARG A 1 136 ? 8.106 5.362 -2.219 1.00 95.75 136 ARG A C 1
ATOM 1073 O O . ARG A 1 136 ? 8.844 5.703 -3.140 1.00 95.75 136 ARG A O 1
ATOM 1080 N N . GLU A 1 137 ? 7.793 4.102 -1.946 1.00 95.00 137 GLU A N 1
ATOM 1081 C CA . GLU A 1 137 ? 8.321 2.954 -2.692 1.00 95.00 137 GLU A CA 1
ATOM 1082 C C . GLU A 1 137 ? 8.019 3.076 -4.189 1.00 95.00 137 GLU A C 1
ATOM 1084 O O . GLU A 1 137 ? 8.924 2.996 -5.020 1.00 95.00 137 GLU A O 1
ATOM 1089 N N . MET A 1 138 ? 6.769 3.389 -4.544 1.00 92.38 138 MET A N 1
ATOM 1090 C CA . MET A 1 138 ? 6.382 3.604 -5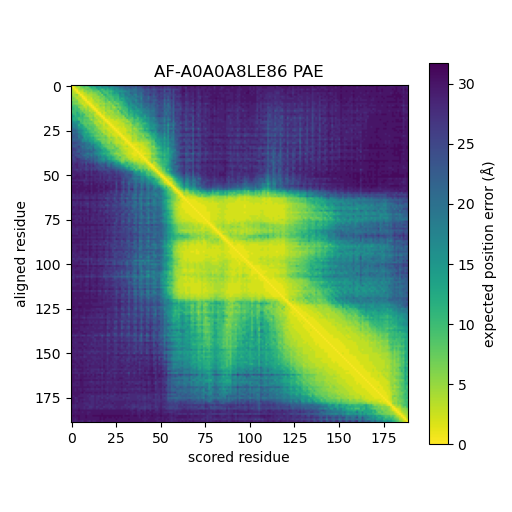.941 1.00 92.38 138 MET A CA 1
ATOM 1091 C C . MET A 1 138 ? 7.167 4.745 -6.599 1.00 92.38 138 MET A C 1
ATOM 1093 O O . MET A 1 138 ? 7.588 4.621 -7.750 1.00 92.38 138 MET A O 1
ATOM 1097 N N . ARG A 1 139 ? 7.396 5.859 -5.889 1.00 95.88 139 ARG A N 1
ATOM 1098 C CA . ARG A 1 139 ? 8.204 6.971 -6.417 1.00 95.88 139 ARG A CA 1
ATOM 1099 C C . ARG A 1 139 ? 9.649 6.556 -6.669 1.00 95.88 139 ARG A C 1
ATOM 1101 O O . ARG A 1 139 ? 10.217 6.974 -7.677 1.00 95.88 139 ARG A O 1
ATOM 1108 N N . ASP A 1 140 ? 10.234 5.770 -5.776 1.00 96.62 140 ASP A N 1
ATOM 1109 C CA . ASP A 1 140 ? 11.621 5.331 -5.900 1.00 96.62 140 ASP A CA 1
ATOM 1110 C C . ASP A 1 140 ? 11.779 4.325 -7.055 1.00 96.62 140 ASP A C 1
ATOM 1112 O O . ASP A 1 140 ? 12.689 4.480 -7.873 1.00 96.62 140 ASP A O 1
ATOM 1116 N N . ILE A 1 141 ? 10.818 3.411 -7.235 1.00 97.19 141 ILE A N 1
ATOM 1117 C CA . ILE A 1 141 ? 10.751 2.509 -8.399 1.00 97.19 141 ILE A CA 1
ATOM 1118 C C . ILE A 1 141 ? 10.636 3.303 -9.707 1.00 97.19 141 ILE A C 1
ATOM 1120 O O . ILE A 1 141 ? 11.392 3.067 -10.648 1.00 97.19 141 ILE A O 1
ATOM 1124 N N . ILE A 1 142 ? 9.736 4.290 -9.777 1.00 97.06 142 ILE A N 1
ATOM 1125 C CA . ILE A 1 142 ? 9.569 5.123 -10.980 1.00 97.06 142 ILE A CA 1
ATOM 1126 C C . ILE A 1 142 ? 10.865 5.864 -11.323 1.00 97.06 142 ILE A C 1
ATOM 1128 O O . ILE A 1 142 ? 11.218 5.977 -12.499 1.00 97.06 142 ILE A O 1
ATOM 1132 N N . LYS A 1 143 ? 11.582 6.382 -10.321 1.00 97.94 143 LYS A N 1
ATOM 1133 C CA . LYS A 1 143 ? 12.879 7.035 -10.543 1.00 97.94 143 LYS A CA 1
ATOM 1134 C C . LYS A 1 143 ? 13.904 6.055 -11.108 1.00 97.94 143 LYS A C 1
ATOM 1136 O O . LYS A 1 143 ? 14.544 6.391 -12.102 1.00 97.94 143 LYS A O 1
ATOM 1141 N N . ALA A 1 144 ? 14.025 4.864 -10.523 1.00 97.12 144 ALA A N 1
ATOM 1142 C CA . ALA A 1 144 ? 14.944 3.832 -10.999 1.00 97.12 144 ALA A CA 1
ATOM 1143 C C . ALA A 1 144 ? 14.640 3.433 -12.454 1.00 97.12 144 ALA A C 1
ATOM 1145 O O . ALA A 1 144 ? 15.527 3.487 -13.304 1.00 97.12 144 ALA A O 1
ATOM 1146 N N . LEU A 1 145 ? 13.368 3.171 -12.772 1.00 97.75 145 LEU A N 1
ATOM 1147 C CA . LEU A 1 145 ? 12.934 2.830 -14.131 1.00 97.75 145 LEU A CA 1
ATOM 1148 C C . LEU A 1 145 ? 13.208 3.955 -15.136 1.00 97.75 145 LEU A C 1
ATOM 1150 O O . LEU A 1 145 ? 13.583 3.695 -16.276 1.00 97.75 145 LEU A O 1
ATOM 1154 N N . ARG A 1 146 ? 13.060 5.226 -14.740 1.00 97.56 146 ARG A N 1
ATOM 1155 C CA . ARG A 1 146 ? 13.405 6.365 -15.612 1.00 97.56 146 ARG A CA 1
ATOM 1156 C C . ARG A 1 146 ? 14.899 6.426 -15.914 1.00 97.56 146 ARG A C 1
ATOM 1158 O O . ARG A 1 146 ? 15.265 6.720 -17.051 1.00 97.56 146 ARG A O 1
ATOM 1165 N N . ILE A 1 147 ? 15.747 6.157 -14.922 1.00 97.94 147 ILE A N 1
ATOM 1166 C CA . ILE A 1 147 ? 17.202 6.099 -15.108 1.00 97.94 147 ILE A CA 1
ATOM 1167 C C . ILE A 1 147 ? 17.551 4.971 -16.083 1.00 97.94 147 ILE A C 1
ATOM 1169 O O . ILE A 1 147 ? 18.279 5.206 -17.046 1.00 97.94 147 ILE A O 1
ATOM 1173 N N . GLU A 1 148 ? 16.976 3.786 -15.887 1.00 97.62 148 GLU A N 1
ATOM 1174 C CA . GLU A 1 148 ? 17.200 2.629 -16.754 1.00 97.62 148 GLU A CA 1
ATOM 1175 C C . GLU A 1 148 ? 16.739 2.889 -18.194 1.00 97.62 148 GLU A C 1
ATOM 1177 O O . GLU A 1 148 ? 17.514 2.703 -19.131 1.00 97.62 148 GLU A O 1
ATOM 1182 N N . ILE A 1 149 ? 15.526 3.420 -18.387 1.00 97.94 149 ILE A N 1
ATOM 1183 C CA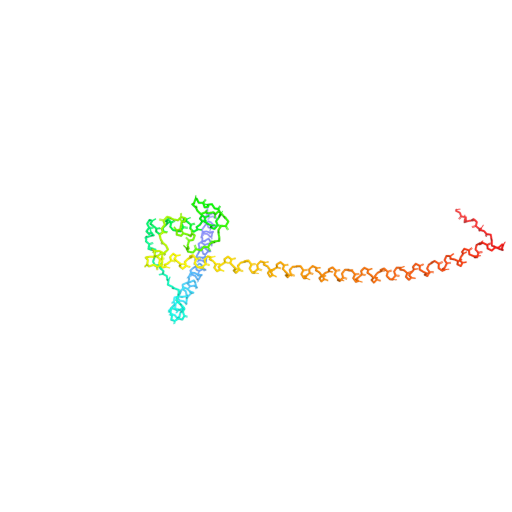 . ILE A 1 149 ? 15.006 3.785 -19.714 1.00 97.94 149 ILE A CA 1
ATOM 1184 C C . ILE A 1 149 ? 15.937 4.776 -20.414 1.00 97.94 149 ILE A C 1
ATOM 1186 O O . ILE A 1 149 ? 16.199 4.639 -21.611 1.00 97.94 149 ILE A O 1
ATOM 1190 N N . ASN A 1 150 ? 16.436 5.780 -19.694 1.00 97.81 150 ASN A N 1
ATOM 1191 C CA . ASN A 1 150 ? 17.347 6.762 -20.269 1.00 97.81 150 ASN A CA 1
ATOM 1192 C C . ASN A 1 150 ? 18.698 6.131 -20.636 1.00 97.81 150 ASN A C 1
ATOM 1194 O O . ASN A 1 150 ? 19.215 6.407 -21.720 1.00 97.81 150 ASN A O 1
ATOM 1198 N N . GLY A 1 151 ? 19.229 5.240 -19.795 1.00 97.75 151 GLY A N 1
ATOM 1199 C CA . GLY A 1 151 ? 20.445 4.479 -20.086 1.00 97.75 151 GLY A CA 1
ATOM 1200 C C . GLY A 1 151 ? 20.297 3.594 -21.326 1.00 97.75 151 GLY A C 1
ATOM 1201 O O . GLY A 1 151 ? 21.114 3.669 -22.244 1.00 97.75 151 GLY A O 1
ATOM 1202 N N . LEU A 1 152 ? 19.209 2.825 -21.408 1.00 97.88 152 LEU A N 1
ATOM 1203 C CA . LEU A 1 152 ? 18.904 1.968 -22.556 1.00 97.88 152 LEU A CA 1
ATOM 1204 C C . LEU A 1 152 ? 18.722 2.777 -23.845 1.00 97.88 152 LEU A C 1
ATOM 1206 O O . LEU A 1 152 ? 19.228 2.388 -24.898 1.00 97.88 152 LEU A O 1
ATOM 1210 N N . LYS A 1 153 ? 18.051 3.932 -23.778 1.00 97.81 153 LYS A N 1
ATOM 1211 C CA . LYS A 1 153 ? 17.920 4.842 -24.926 1.00 97.81 153 LYS A CA 1
ATOM 1212 C C . LYS A 1 153 ? 19.277 5.364 -25.394 1.00 97.81 153 LYS A C 1
ATOM 1214 O O . LYS A 1 153 ? 19.526 5.365 -26.596 1.00 97.81 153 LYS A O 1
ATOM 1219 N N . ALA A 1 154 ? 20.159 5.755 -24.475 1.00 97.25 154 ALA A N 1
ATOM 1220 C CA . ALA A 1 154 ? 21.502 6.216 -24.822 1.00 97.25 154 ALA A CA 1
ATOM 1221 C C . ALA A 1 154 ? 22.332 5.108 -25.495 1.00 97.25 154 ALA A C 1
ATOM 1223 O O . ALA A 1 154 ? 22.956 5.342 -26.532 1.00 97.25 154 ALA A O 1
ATOM 1224 N N . MET A 1 155 ? 22.285 3.881 -24.965 1.00 96.69 155 MET A N 1
ATOM 1225 C CA . MET A 1 155 ? 22.949 2.726 -25.583 1.00 96.69 155 MET A CA 1
ATOM 1226 C C . MET A 1 155 ? 22.387 2.422 -26.971 1.00 96.69 155 MET A C 1
ATOM 1228 O O . MET A 1 155 ? 23.154 2.194 -27.904 1.00 96.69 155 MET A O 1
ATOM 1232 N N . LYS A 1 156 ? 21.060 2.477 -27.133 1.00 97.62 156 LYS A N 1
ATOM 1233 C CA . LYS A 1 156 ? 20.406 2.280 -28.429 1.00 97.62 156 LYS A CA 1
ATOM 1234 C C . LYS A 1 156 ? 20.898 3.290 -29.464 1.00 97.62 156 LYS A C 1
ATOM 1236 O O . LYS A 1 156 ? 21.243 2.884 -30.565 1.00 97.62 156 LYS A O 1
ATOM 1241 N N . VAL A 1 157 ? 20.973 4.577 -29.115 1.00 97.56 157 VAL A N 1
ATOM 1242 C CA . VAL A 1 157 ? 21.488 5.621 -30.022 1.00 97.56 157 VAL A CA 1
ATOM 1243 C C . VAL A 1 157 ? 22.928 5.319 -30.447 1.00 97.56 157 VAL A C 1
ATOM 1245 O O . VAL A 1 157 ? 23.248 5.399 -31.630 1.00 97.56 157 VAL A O 1
ATOM 1248 N N . LYS A 1 158 ? 23.782 4.898 -29.507 1.00 97.25 158 LYS A N 1
ATOM 1249 C CA . LYS A 1 158 ? 25.168 4.520 -29.814 1.00 97.25 158 LYS A CA 1
ATOM 1250 C C . LYS A 1 158 ? 25.247 3.319 -30.762 1.00 97.25 158 LYS A C 1
ATOM 1252 O O . LYS A 1 158 ? 26.025 3.348 -31.709 1.00 97.25 158 LYS A O 1
ATOM 1257 N N . LEU A 1 159 ? 24.440 2.284 -30.524 1.00 97.38 159 LEU A N 1
ATOM 1258 C CA . LEU A 1 159 ? 24.390 1.102 -31.389 1.00 97.38 159 LEU A CA 1
ATOM 1259 C C . LEU A 1 159 ? 23.898 1.441 -32.794 1.00 97.38 159 LEU A C 1
ATOM 1261 O O . LEU A 1 159 ? 24.466 0.941 -33.755 1.00 97.38 159 LEU A O 1
ATOM 1265 N N . VAL A 1 160 ? 22.888 2.307 -32.917 1.00 97.75 160 VAL A N 1
ATOM 1266 C CA . VAL A 1 160 ? 22.392 2.771 -34.221 1.00 97.75 160 VAL A CA 1
ATOM 1267 C C . VAL A 1 160 ? 23.501 3.479 -34.994 1.00 97.75 160 VAL A C 1
ATOM 1269 O O . VAL A 1 160 ? 23.758 3.110 -36.131 1.00 97.75 160 VAL A O 1
ATOM 1272 N N . SER A 1 161 ? 24.229 4.403 -34.361 1.00 96.88 161 SER A N 1
ATOM 1273 C CA . SER A 1 161 ? 25.345 5.102 -35.012 1.00 96.88 161 SER A CA 1
ATOM 1274 C C . SER A 1 161 ? 26.452 4.150 -35.487 1.00 96.88 161 SER A C 1
ATOM 1276 O O . SER A 1 161 ? 26.949 4.302 -36.600 1.00 96.88 161 SER A O 1
ATOM 1278 N N . ILE A 1 162 ? 26.814 3.151 -34.674 1.00 96.88 162 ILE A N 1
ATOM 1279 C CA . ILE A 1 162 ? 27.820 2.144 -35.050 1.00 96.88 162 ILE A CA 1
ATOM 1280 C C . ILE A 1 162 ? 27.306 1.259 -36.191 1.00 96.88 162 ILE A C 1
ATOM 1282 O O . ILE A 1 162 ? 28.049 0.949 -37.120 1.00 96.88 162 ILE A O 1
ATOM 1286 N N . ASN A 1 163 ? 26.039 0.851 -36.143 1.00 97.50 163 ASN A N 1
ATOM 1287 C CA . ASN A 1 163 ? 25.450 0.076 -37.229 1.00 97.50 163 ASN A CA 1
ATOM 1288 C C . ASN A 1 163 ? 25.446 0.871 -38.532 1.00 97.50 163 ASN A C 1
ATOM 1290 O O . ASN A 1 163 ? 25.840 0.331 -39.558 1.00 97.50 163 ASN A O 1
ATOM 1294 N N . GLU A 1 164 ? 25.073 2.148 -38.499 1.00 96.62 164 GLU A N 1
ATOM 1295 C CA . GLU A 1 164 ? 25.069 3.000 -39.690 1.00 96.62 164 GLU A CA 1
ATOM 1296 C C . GLU A 1 164 ? 26.466 3.123 -40.317 1.00 96.62 164 GLU A C 1
ATOM 1298 O O . GLU A 1 164 ? 26.592 3.037 -41.544 1.00 96.62 164 GLU A O 1
ATOM 1303 N N . SER A 1 165 ? 27.521 3.264 -39.503 1.00 96.06 165 SER A N 1
ATOM 1304 C CA . SER A 1 165 ? 28.898 3.298 -40.014 1.00 96.06 165 SER A CA 1
ATOM 1305 C C . SER A 1 165 ? 29.323 1.957 -40.612 1.00 96.06 165 SER A C 1
ATOM 1307 O O . SER A 1 165 ? 29.853 1.921 -41.722 1.00 96.06 165 SER A O 1
ATOM 1309 N N . LEU A 1 166 ? 29.035 0.847 -39.926 1.00 96.50 166 LEU A N 1
ATOM 1310 C CA . LEU A 1 166 ? 29.368 -0.496 -40.412 1.00 96.50 166 LEU A CA 1
ATOM 1311 C C . LEU A 1 166 ? 28.611 -0.838 -41.697 1.00 96.50 166 LEU A C 1
ATOM 1313 O O . LEU A 1 166 ? 29.173 -1.413 -42.626 1.00 96.50 166 LEU A O 1
ATOM 1317 N N . GLU A 1 167 ? 27.341 -0.459 -41.789 1.00 96.75 167 GLU A N 1
ATOM 1318 C CA . GLU A 1 167 ? 26.559 -0.632 -43.006 1.00 96.75 167 GLU A CA 1
ATOM 1319 C C . GLU A 1 167 ? 27.120 0.202 -44.162 1.00 96.75 167 GLU A C 1
ATOM 1321 O O . GLU A 1 167 ? 27.107 -0.262 -45.304 1.00 96.75 167 GLU A O 1
ATOM 1326 N N . ALA A 1 168 ? 27.634 1.407 -43.900 1.00 95.25 168 ALA A N 1
ATOM 1327 C CA . ALA A 1 168 ? 28.302 2.211 -44.921 1.00 95.25 168 ALA A CA 1
ATOM 1328 C C . ALA A 1 168 ? 29.576 1.531 -45.439 1.00 95.25 168 ALA A C 1
ATOM 1330 O O . ALA A 1 168 ? 29.755 1.424 -46.655 1.00 95.25 168 ALA A O 1
ATOM 1331 N N . GLU A 1 169 ? 30.412 1.004 -44.544 1.00 95.06 169 GLU A N 1
ATOM 1332 C CA . GLU A 1 169 ? 31.608 0.240 -44.912 1.00 95.06 169 GLU A CA 1
ATOM 1333 C C . GLU A 1 169 ? 31.255 -1.016 -45.714 1.00 95.06 169 GLU A C 1
ATOM 1335 O O . GLU A 1 169 ? 31.823 -1.255 -46.781 1.00 95.06 169 GLU A O 1
ATOM 1340 N N . LEU A 1 170 ? 30.262 -1.787 -45.261 1.00 95.25 170 LEU A N 1
ATOM 1341 C CA . LEU A 1 170 ? 29.791 -2.976 -45.971 1.00 95.25 170 LEU A CA 1
ATOM 1342 C C . LEU A 1 170 ? 29.254 -2.640 -47.364 1.00 95.25 170 LEU A C 1
ATOM 1344 O O . LEU A 1 170 ? 29.526 -3.385 -48.306 1.00 95.25 170 LEU A O 1
ATOM 1348 N N . ARG A 1 171 ? 28.518 -1.532 -47.522 1.00 94.88 171 ARG A N 1
ATOM 1349 C CA . ARG A 1 171 ? 28.060 -1.068 -48.842 1.00 94.88 171 ARG A CA 1
ATOM 1350 C C . ARG A 1 171 ? 29.239 -0.770 -49.766 1.00 94.88 171 ARG A C 1
ATOM 1352 O O . ARG A 1 171 ? 29.215 -1.207 -50.915 1.00 94.88 171 ARG A O 1
ATOM 1359 N N . MET A 1 172 ? 30.272 -0.085 -49.272 1.00 92.38 172 MET A N 1
ATOM 1360 C CA . MET A 1 172 ? 31.471 0.204 -50.067 1.00 92.38 172 MET A CA 1
ATOM 1361 C C . MET A 1 172 ? 32.226 -1.070 -50.454 1.00 92.38 172 MET A C 1
ATOM 1363 O O . MET A 1 172 ? 32.549 -1.259 -51.624 1.00 92.38 172 MET A O 1
ATOM 1367 N N . LEU A 1 173 ? 32.469 -1.972 -49.499 1.00 91.06 173 LEU A N 1
ATOM 1368 C CA . LEU A 1 173 ? 33.176 -3.228 -49.757 1.00 91.06 173 LEU A CA 1
ATOM 1369 C C . LEU A 1 173 ? 32.421 -4.113 -50.750 1.00 91.06 173 LEU A C 1
ATOM 1371 O O . LEU A 1 173 ? 33.038 -4.674 -51.652 1.00 91.06 173 LEU A O 1
ATOM 1375 N N . ARG A 1 174 ? 31.092 -4.201 -50.632 1.00 90.88 174 ARG A N 1
ATOM 1376 C CA . ARG A 1 174 ? 30.257 -4.920 -51.603 1.00 90.88 174 ARG A CA 1
ATOM 1377 C C . ARG A 1 174 ? 30.370 -4.312 -52.996 1.00 90.88 174 ARG A C 1
ATOM 1379 O O . ARG A 1 174 ? 30.625 -5.050 -53.935 1.00 90.88 174 ARG A O 1
ATOM 1386 N N . ALA A 1 175 ? 30.298 -2.987 -53.123 1.00 88.69 175 ALA A N 1
ATOM 1387 C CA . ALA A 1 175 ? 30.472 -2.321 -54.414 1.00 88.69 175 ALA A CA 1
ATOM 1388 C C . ALA A 1 175 ? 31.851 -2.599 -55.049 1.00 88.69 175 ALA A C 1
ATOM 1390 O O . ALA A 1 175 ? 31.947 -2.766 -56.264 1.00 88.69 175 ALA A O 1
ATOM 1391 N N . ILE A 1 176 ? 32.914 -2.691 -54.239 1.00 87.25 176 ILE A N 1
ATOM 1392 C CA . ILE A 1 176 ? 34.256 -3.072 -54.708 1.00 87.25 176 ILE A CA 1
ATOM 1393 C C . ILE A 1 176 ? 34.285 -4.537 -55.157 1.00 87.25 176 ILE A C 1
ATOM 1395 O O . ILE A 1 176 ? 34.830 -4.833 -56.216 1.00 87.25 176 ILE A O 1
ATOM 1399 N N . VAL A 1 177 ? 33.704 -5.456 -54.386 1.00 86.19 177 VAL A N 1
ATOM 1400 C CA . VAL A 1 177 ? 33.655 -6.885 -54.744 1.00 86.19 177 VAL A CA 1
ATOM 1401 C C . VAL A 1 177 ? 32.821 -7.123 -56.006 1.00 86.19 177 VAL A C 1
ATOM 1403 O O . VAL A 1 177 ? 33.217 -7.927 -56.846 1.00 86.19 177 VAL A O 1
ATOM 1406 N N . ASP A 1 178 ? 31.711 -6.403 -56.167 1.00 84.12 178 ASP A N 1
ATOM 1407 C CA . ASP A 1 178 ? 30.816 -6.515 -57.325 1.00 84.12 178 ASP A CA 1
ATOM 1408 C C . ASP A 1 178 ? 31.411 -5.877 -58.597 1.00 84.12 178 ASP A C 1
ATOM 1410 O O . ASP A 1 178 ? 30.937 -6.116 -59.713 1.00 84.12 178 ASP A O 1
ATOM 1414 N N . SER A 1 179 ? 32.461 -5.060 -58.462 1.00 83.25 179 SER A N 1
ATOM 1415 C CA . SER A 1 179 ? 33.145 -4.459 -59.603 1.00 83.25 179 SER A CA 1
ATOM 1416 C C . SER A 1 179 ? 33.863 -5.526 -60.444 1.00 83.25 179 SER A C 1
ATOM 1418 O O . SER A 1 179 ? 34.561 -6.406 -59.943 1.00 83.25 179 SER A O 1
ATOM 1420 N N . LYS A 1 180 ? 33.699 -5.454 -61.773 1.00 74.81 180 LYS A N 1
ATOM 1421 C CA . LYS A 1 180 ? 34.145 -6.500 -62.721 1.00 74.81 180 LYS A CA 1
ATOM 1422 C C . LYS A 1 180 ? 35.660 -6.760 -62.715 1.00 74.81 180 LYS A C 1
ATOM 1424 O O . LYS A 1 180 ? 36.111 -7.759 -63.272 1.00 74.81 180 LYS A O 1
ATOM 1429 N N . ASN A 1 181 ? 36.446 -5.852 -62.144 1.00 79.56 181 ASN A N 1
ATOM 1430 C CA . ASN A 1 181 ? 37.906 -5.872 -62.114 1.00 79.56 181 ASN A CA 1
ATOM 1431 C C . ASN A 1 181 ? 38.502 -6.550 -60.868 1.00 79.56 181 ASN A C 1
ATOM 1433 O O . ASN A 1 181 ? 39.724 -6.682 -60.799 1.00 79.56 181 ASN A O 1
ATOM 1437 N N . VAL A 1 182 ? 37.688 -7.009 -59.912 1.00 76.44 182 VAL A N 1
ATOM 1438 C CA . VAL A 1 182 ? 38.162 -7.701 -58.702 1.00 76.44 182 VAL A CA 1
ATOM 1439 C C . VAL A 1 182 ? 37.804 -9.191 -58.769 1.00 76.44 182 VAL A C 1
ATOM 1441 O O . VAL A 1 182 ? 36.675 -9.565 -59.069 1.00 76.44 182 VAL A O 1
ATOM 1444 N N . LYS A 1 183 ? 38.774 -10.076 -58.493 1.00 75.31 183 LYS A N 1
ATOM 1445 C CA . LYS A 1 183 ? 38.560 -11.529 -58.351 1.00 75.31 183 LYS A CA 1
ATOM 1446 C C . LYS A 1 183 ? 38.979 -11.982 -56.959 1.00 75.31 183 LYS A C 1
ATOM 1448 O O . LYS A 1 183 ? 40.057 -11.625 -56.490 1.00 75.31 183 LYS A O 1
ATOM 1453 N N . ALA A 1 184 ? 38.148 -12.804 -56.320 1.00 71.00 184 ALA A N 1
ATOM 1454 C CA . ALA A 1 184 ? 38.450 -13.368 -55.012 1.00 71.00 184 ALA A CA 1
ATOM 1455 C C . ALA A 1 184 ? 39.675 -14.296 -55.088 1.00 71.00 184 ALA A C 1
ATOM 1457 O O . ALA A 1 184 ? 39.677 -15.288 -55.821 1.00 71.00 184 ALA A O 1
ATOM 1458 N N . LEU A 1 185 ? 40.714 -13.981 -54.313 1.00 70.75 185 LEU A N 1
ATOM 1459 C CA . LEU A 1 185 ? 41.851 -14.873 -54.113 1.00 70.75 185 LEU A CA 1
ATOM 1460 C C . LEU A 1 185 ? 41.473 -15.900 -53.045 1.00 70.75 185 LEU A C 1
ATOM 1462 O O . LEU A 1 185 ? 41.129 -15.544 -51.918 1.00 70.75 185 LEU A O 1
ATOM 1466 N N . LYS A 1 186 ? 41.519 -17.187 -53.399 1.00 74.19 186 LYS A N 1
ATOM 1467 C CA . LYS A 1 186 ? 41.296 -18.267 -52.436 1.00 74.19 186 LYS A CA 1
ATOM 1468 C C . LYS A 1 186 ? 42.441 -18.239 -51.421 1.00 74.19 186 LYS A C 1
ATOM 1470 O O . LYS A 1 186 ? 43.597 -18.409 -51.804 1.00 74.19 186 LYS A O 1
ATOM 1475 N N . SER A 1 187 ? 42.113 -18.005 -50.150 1.00 70.06 187 SER A N 1
ATOM 1476 C CA . SER A 1 187 ? 43.071 -18.110 -49.047 1.00 70.06 187 SER A CA 1
ATOM 1477 C C . SER A 1 187 ? 43.755 -19.480 -49.100 1.00 70.06 187 SER A C 1
ATOM 1479 O O . SER A 1 187 ? 43.070 -20.504 -49.198 1.00 70.06 187 SER A O 1
ATOM 1481 N N . ARG A 1 188 ? 45.094 -19.500 -49.092 1.00 59.19 188 ARG A N 1
ATOM 1482 C CA . ARG A 1 188 ? 45.863 -20.735 -48.908 1.00 59.19 188 ARG A CA 1
ATOM 1483 C C . ARG A 1 188 ? 45.697 -21.144 -47.446 1.00 59.19 188 ARG A C 1
ATOM 1485 O O . ARG A 1 188 ? 46.295 -20.519 -46.576 1.00 59.19 188 ARG A O 1
ATOM 1492 N N . GLY A 1 189 ? 44.814 -22.114 -47.217 1.00 54.78 189 GLY A N 1
ATOM 1493 C CA . GLY A 1 189 ? 44.789 -22.887 -45.977 1.00 54.78 189 GLY A CA 1
ATOM 1494 C C . GLY A 1 189 ? 46.051 -23.719 -45.824 1.00 54.78 189 GLY A C 1
ATOM 1495 O O . GLY A 1 189 ? 46.675 -24.028 -46.868 1.00 54.78 189 GLY A O 1
#

Solvent-accessible surface area (backbone atoms only — not comparable to full-atom values): 10803 Å² total; per-residue (Å²): 122,70,73,65,53,55,53,53,52,53,50,51,51,54,52,50,53,53,51,50,52,52,49,52,53,50,52,50,54,52,51,53,51,50,52,50,50,50,50,51,54,56,49,47,63,62,44,68,7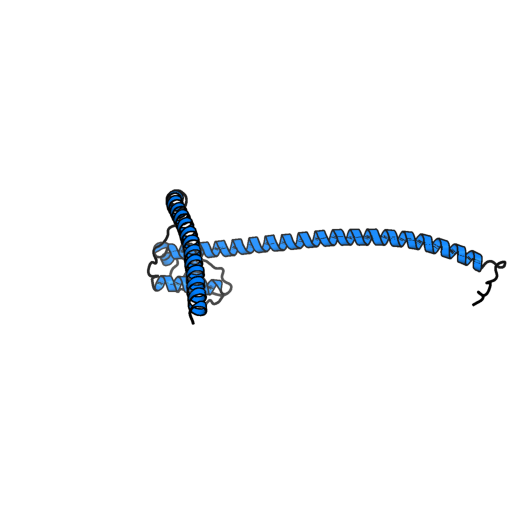7,77,51,96,75,78,81,72,69,92,66,81,73,47,76,65,55,50,44,41,54,53,23,44,52,23,53,76,71,52,61,48,88,71,46,66,64,85,59,70,90,44,71,62,52,29,18,56,46,49,75,45,59,56,66,54,38,63,73,76,32,52,66,59,48,48,53,54,52,49,54,54,52,50,59,51,50,53,52,51,52,53,51,52,51,53,53,48,53,53,51,54,51,53,52,52,52,50,51,50,53,51,50,52,49,53,50,50,53,53,51,50,55,52,49,54,52,52,51,52,52,50,53,53,53,47,55,52,60,72,33,92,89,51,78,88,76,80,76,85,126

Foldseek 3Di:
DVVVVVVVVVVVVVVVVVVVVVVVVVVVVVVVVVVVVVVVVVVVVVVVVPDPPPPDDPDPQPPLNVLLVVLQVCLVVLNADQDHSPDDQDLVSSQRSSVHDSVCCVPPPVVSNVVSVVVVVVVVVVVVVVVVVVVVVVVVVVVVVVVVVVVVVVVVVVVVVVVVVVVVVVVVVVVVCPDPPDDDDDDDD

Nearest PDB structures (foldseek):
  7f3f-assembly1_B  TM=1.928E-01  e=8.546E+00  Homo sapiens

Secondary structure (DSSP, 8-state):
-HHHHHHHHHHHHHHHHHHHHHHHHHHHHHHHHHHHHHHHHHHHHHHTTTS-----------HHHHHHHHHHHHHHTT--SSS-TTSPP-HHHHHHHHT--HHHHHHH-HHHHHHHHHHHHHHHHHHHHHHHHHHHHHHHHHHHHHHHHHHHHHHHHHHHHHHHHHHHHHHHHHHHHHSTT--PPPP--

Radius of gyration: 40.45 Å; Cα contacts (8 Å, |Δi|>4): 63; chains: 1; bounding box: 80×56×109 Å

pLDDT: mean 77.96, std 18.53, range [35.25, 97.94]

Mean predicted aligned error: 17.87 Å

Sequence (189 aa):
MLKCWSLKLSLMTVVQVRVHELTAIFDGVKSSFKSLELILRSLSSVFYLKGGFVMHKEDRISGTEKKLLDALKRIQHGRTRIVESSRKLSIASVAEEAGMSRATIHNRYPRVAEEIRTALGQGHREKIVKGLEAQREMRDIIKALRIEINGLKAMKVKLVSINESLEAELRMLRAIVDSKNVKALKSRG

Organism: Pseudomonas aeruginosa (NCBI:txid287)